Protein AF-0000000083339320 (afdb_homodimer)

pLDDT: mean 89.41, std 10.72, range [54.28, 98.69]

InterPro domains:
  IPR020034 Conserved hypothetical protein CHP03577, EF0830/AHA3911 [PF14272] (4-117)
  IPR020034 Conserved hypothetical protein CHP03577, EF0830/AHA3911 [TIGR03577] (4-118)

Organism: NCBI:txid2582917

Structure (mmCIF, N/CA/C/O backbone):
data_AF-0000000083339320-model_v1
#
loop_
_entity.id
_entity.type
_entity.pdbx_description
1 polymer 'EF_0830/AHA_3911 family protein'
#
loop_
_atom_site.group_PDB
_atom_site.id
_atom_site.type_symbol
_atom_site.label_atom_id
_atom_site.label_alt_id
_atom_site.label_comp_id
_atom_site.label_asym_id
_atom_site.label_entity_id
_atom_site.label_seq_id
_atom_site.pdbx_PDB_ins_code
_atom_site.Cartn_x
_atom_site.Cartn_y
_atom_site.Cartn_z
_atom_site.occupancy
_atom_site.B_iso_or_equiv
_atom_site.auth_seq_id
_atom_site.auth_comp_id
_atom_site.auth_asym_id
_atom_site.auth_atom_id
_atom_site.pdbx_PDB_model_num
ATOM 1 N N . MET A 1 1 ? 12.258 30 11.117 1 55.16 1 MET A N 1
ATOM 2 C CA . MET A 1 1 ? 11.281 29.125 11.773 1 55.16 1 MET A CA 1
ATOM 3 C C . MET A 1 1 ? 11.391 27.703 11.25 1 55.16 1 MET A C 1
ATOM 5 O O . MET A 1 1 ? 11.805 27.484 10.109 1 55.16 1 MET A O 1
ATOM 9 N N . GLU A 1 2 ? 11.469 26.656 12.148 1 76.5 2 GLU A N 1
ATOM 10 C CA . GLU A 1 2 ? 11.719 25.297 11.688 1 76.5 2 GLU A CA 1
ATOM 11 C C . GLU A 1 2 ? 10.672 24.859 10.664 1 76.5 2 GLU A C 1
ATOM 13 O O . GLU A 1 2 ? 9.5 25.234 10.766 1 76.5 2 GLU A O 1
ATOM 18 N N . GLN A 1 3 ? 11.023 24.531 9.57 1 92.44 3 GLN A N 1
ATOM 19 C CA . GLN A 1 3 ? 10.164 24.141 8.453 1 92.44 3 GLN A CA 1
ATOM 20 C C . GLN A 1 3 ? 9.164 23.062 8.883 1 92.44 3 GLN A C 1
ATOM 22 O O . GLN A 1 3 ? 9.539 22.078 9.516 1 92.44 3 GLN A O 1
ATOM 27 N N . ILE A 1 4 ? 7.926 23.438 8.688 1 96.19 4 ILE A N 1
ATOM 28 C CA . ILE A 1 4 ? 6.879 22.453 8.922 1 96.19 4 ILE A CA 1
ATOM 29 C C . ILE A 1 4 ? 6.977 21.344 7.879 1 96.19 4 ILE A C 1
ATOM 31 O O . ILE A 1 4 ? 7.016 21.609 6.676 1 96.19 4 ILE A O 1
ATOM 35 N N . THR A 1 5 ? 7.125 20.141 8.375 1 96.69 5 THR A N 1
ATOM 36 C CA . THR A 1 5 ? 7.113 18.969 7.496 1 96.69 5 THR A CA 1
ATOM 37 C C . THR A 1 5 ? 5.852 18.141 7.711 1 96.69 5 THR A C 1
ATOM 39 O O . THR A 1 5 ? 5.547 17.75 8.836 1 96.69 5 THR A O 1
ATOM 42 N N . VAL A 1 6 ? 5.16 17.953 6.559 1 97.19 6 VAL A N 1
ATOM 43 C CA . VAL A 1 6 ? 3.936 17.156 6.586 1 97.19 6 VAL A CA 1
ATOM 44 C C . VAL A 1 6 ? 4.133 15.875 5.785 1 97.19 6 VAL A C 1
ATOM 46 O O . VAL A 1 6 ? 4.539 15.914 4.625 1 97.19 6 VAL A O 1
ATOM 49 N N . VAL A 1 7 ? 3.836 14.695 6.453 1 95.81 7 VAL A N 1
ATOM 50 C CA . VAL A 1 7 ? 3.828 13.43 5.734 1 95.81 7 VAL A CA 1
ATOM 51 C C . VAL A 1 7 ? 2.393 13.031 5.402 1 95.81 7 VAL A C 1
ATOM 53 O O . VAL A 1 7 ? 1.515 13.078 6.266 1 95.81 7 VAL A O 1
ATOM 56 N N . ILE A 1 8 ? 2.191 12.633 4.117 1 92.88 8 ILE A N 1
ATOM 57 C CA . ILE A 1 8 ? 0.85 12.344 3.627 1 92.88 8 ILE A CA 1
ATOM 58 C C . ILE A 1 8 ? 0.815 10.93 3.039 1 92.88 8 ILE A C 1
ATOM 60 O O . ILE A 1 8 ? 1.525 10.633 2.076 1 92.88 8 ILE A O 1
ATOM 64 N N . GLY A 1 9 ? 0.042 10.109 3.748 1 87.75 9 GLY A N 1
ATOM 65 C CA . GLY A 1 9 ? -0.205 8.797 3.168 1 87.75 9 GLY A CA 1
ATOM 66 C C . GLY A 1 9 ? -1.178 8.836 2.004 1 87.75 9 GLY A C 1
ATOM 67 O O . GLY A 1 9 ? -2.367 9.109 2.191 1 87.75 9 GLY A O 1
ATOM 68 N N . ASP A 1 10 ? -0.606 8.578 0.83 1 76.75 10 ASP A N 1
ATOM 69 C CA . ASP A 1 10 ? -1.423 8.609 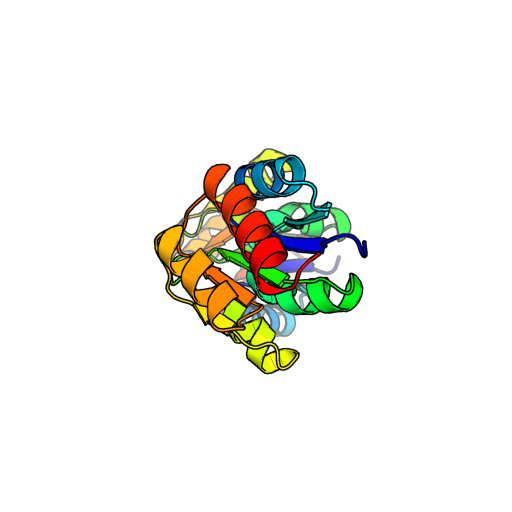-0.38 1 76.75 10 ASP A CA 1
ATOM 70 C C . ASP A 1 10 ? -2.15 7.281 -0.588 1 76.75 10 ASP A C 1
ATOM 72 O O . ASP A 1 10 ? -1.566 6.211 -0.403 1 76.75 10 ASP A O 1
ATOM 76 N N . ARG A 1 11 ? -3.373 7.426 -0.759 1 69.25 11 ARG A N 1
ATOM 77 C CA . ARG A 1 11 ? -4.172 6.293 -1.208 1 69.25 11 ARG A CA 1
ATOM 78 C C . ARG A 1 11 ? -4.922 6.625 -2.494 1 69.25 11 ARG A C 1
ATOM 80 O O . ARG A 1 11 ? -5.75 7.535 -2.52 1 69.25 11 ARG A O 1
ATOM 87 N N . LEU A 1 12 ? -4.574 5.836 -3.521 1 65.38 12 LEU A N 1
ATOM 88 C CA . LEU A 1 12 ? -5.242 5.984 -4.809 1 65.38 12 LEU A CA 1
ATOM 89 C C . LEU A 1 12 ? -5.09 7.406 -5.336 1 65.38 12 LEU A C 1
ATOM 91 O O . LEU A 1 12 ? -6.039 7.973 -5.887 1 65.38 12 LEU A O 1
ATOM 95 N N . GLY A 1 13 ? -3.992 8.008 -5 1 64.69 13 GLY A N 1
ATOM 96 C CA . GLY A 1 13 ? -3.717 9.336 -5.52 1 64.69 13 GLY A CA 1
ATOM 97 C C . GLY A 1 13 ? -4.262 10.453 -4.645 1 64.69 13 GLY A C 1
ATOM 98 O O . GLY A 1 13 ? -4.098 11.633 -4.953 1 64.69 13 GLY A O 1
ATOM 99 N N . LYS A 1 14 ? -4.906 9.914 -3.5 1 71.19 14 LYS A N 1
ATOM 100 C CA . LYS A 1 14 ? -5.488 10.906 -2.598 1 71.19 14 LYS A CA 1
ATOM 101 C C . LYS A 1 14 ? -4.449 11.422 -1.61 1 71.19 14 LYS A C 1
ATOM 103 O O . LYS A 1 14 ? -3.928 10.664 -0.791 1 71.19 14 LYS A O 1
ATOM 108 N N . GLY A 1 15 ? -3.715 12.328 -2.039 1 84.19 15 GLY A N 1
ATOM 109 C CA . GLY A 1 15 ? -2.715 12.969 -1.202 1 84.19 15 GLY A CA 1
ATOM 110 C C . GLY A 1 15 ? -1.978 14.094 -1.907 1 84.19 15 GLY A C 1
ATOM 111 O O . GLY A 1 15 ? -1.352 14.93 -1.26 1 84.19 15 GLY A O 1
ATOM 112 N N . GLN A 1 16 ? -2.201 13.969 -3.283 1 84.69 16 GLN A N 1
ATOM 113 C CA . GLN A 1 16 ? -1.406 14.914 -4.062 1 84.69 16 GLN A CA 1
ATOM 114 C C . GLN A 1 16 ? -1.939 16.328 -3.914 1 84.69 16 GLN A C 1
ATOM 116 O O . GLN A 1 16 ? -1.163 17.281 -3.811 1 84.69 16 GLN A O 1
ATOM 121 N N . LYS A 1 17 ? -3.229 16.547 -4.012 1 91.69 17 LYS A N 1
ATOM 122 C CA . LYS A 1 17 ? -3.795 17.875 -3.838 1 91.69 17 LYS A CA 1
ATOM 123 C C . LYS A 1 17 ? -3.555 18.391 -2.424 1 91.69 17 LYS A C 1
ATOM 125 O O . LYS A 1 17 ? -3.279 19.578 -2.232 1 91.69 17 LYS A O 1
ATOM 130 N N . VAL A 1 18 ? -3.727 17.5 -1.52 1 94.75 18 VAL A N 1
ATOM 131 C CA . VAL A 1 18 ? -3.461 17.875 -0.136 1 94.75 18 VAL A CA 1
ATOM 132 C C . VAL A 1 18 ? -2.016 18.359 -0.001 1 94.75 18 VAL A C 1
ATOM 134 O O . VAL A 1 18 ? -1.749 19.375 0.654 1 94.75 18 VAL A O 1
ATOM 137 N N . ALA A 1 19 ? -1.108 17.625 -0.655 1 93.94 19 ALA A N 1
ATOM 138 C CA . ALA A 1 19 ? 0.302 18.016 -0.655 1 93.94 19 ALA A CA 1
ATOM 139 C C . ALA A 1 19 ? 0.496 19.406 -1.253 1 93.94 19 ALA A C 1
ATOM 141 O O . ALA A 1 19 ? 1.231 20.219 -0.703 1 93.94 19 ALA A O 1
ATOM 142 N N . ALA A 1 20 ? -0.141 19.625 -2.338 1 94.25 20 ALA A N 1
ATOM 143 C CA . ALA A 1 20 ? -0.048 20.922 -2.996 1 94.25 20 ALA A CA 1
ATOM 144 C C . ALA A 1 20 ? -0.532 22.047 -2.074 1 94.25 20 ALA A C 1
ATOM 146 O O . ALA A 1 20 ? 0.072 23.109 -2.02 1 94.25 20 ALA A O 1
ATOM 147 N N . GLY A 1 21 ? -1.629 21.797 -1.411 1 97 21 GLY A N 1
ATOM 148 C CA . GLY A 1 21 ? -2.15 22.766 -0.458 1 97 21 GLY A CA 1
ATOM 149 C C . GLY A 1 21 ? -1.197 23.047 0.689 1 97 21 GLY A C 1
ATOM 150 O O . GLY A 1 21 ? -1.025 24.203 1.094 1 97 21 GLY A O 1
ATOM 151 N N . ALA A 1 22 ? -0.632 21.969 1.172 1 96.88 22 ALA A N 1
ATOM 152 C CA . ALA A 1 22 ? 0.347 22.125 2.244 1 96.88 22 ALA A CA 1
ATOM 153 C C . ALA A 1 22 ? 1.534 22.969 1.785 1 96.88 22 ALA A C 1
ATOM 155 O O . ALA A 1 22 ? 1.983 23.875 2.504 1 96.88 22 ALA A O 1
ATOM 156 N N . GLU A 1 23 ? 2.047 22.703 0.661 1 95.88 23 GLU A N 1
ATOM 157 C CA . GLU A 1 23 ? 3.191 23.422 0.119 1 95.88 23 GLU A CA 1
ATOM 158 C C . GLU A 1 23 ? 2.842 24.891 -0.134 1 95.88 23 GLU A C 1
ATOM 160 O O . GLU A 1 23 ? 3.666 25.781 0.093 1 95.88 23 GLU A O 1
ATOM 165 N N . LYS A 1 24 ? 1.703 25.141 -0.625 1 96.5 24 LYS A N 1
ATOM 166 C CA . LYS A 1 24 ? 1.232 26.5 -0.83 1 96.5 24 LYS A CA 1
ATOM 167 C C . LYS A 1 24 ? 1.261 27.297 0.474 1 96.5 24 LYS A C 1
ATOM 169 O O . LYS A 1 24 ? 1.528 28.5 0.47 1 96.5 24 LYS A O 1
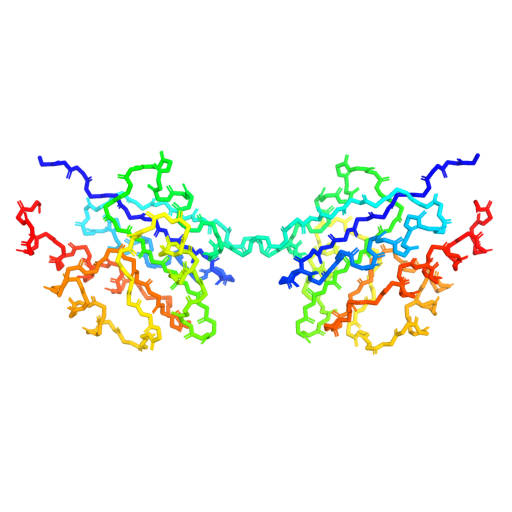ATOM 174 N N . ALA A 1 25 ? 1.013 26.641 1.505 1 97.56 25 ALA A N 1
ATOM 175 C CA . ALA A 1 25 ? 0.985 27.281 2.818 1 97.56 25 ALA A CA 1
ATOM 176 C C . ALA A 1 25 ? 2.385 27.375 3.418 1 97.56 25 ALA A C 1
ATOM 178 O O . ALA A 1 25 ? 2.562 27.859 4.531 1 97.56 25 ALA A O 1
ATOM 179 N N . GLY A 1 26 ? 3.348 26.828 2.74 1 96.31 26 GLY A N 1
ATOM 180 C CA . GLY A 1 26 ? 4.727 27.047 3.152 1 96.31 26 GLY A CA 1
ATOM 181 C C . GLY A 1 26 ? 5.336 25.828 3.832 1 96.31 26 GLY A C 1
ATOM 182 O O . GLY A 1 26 ? 6.426 25.922 4.402 1 96.31 26 GLY A O 1
ATOM 183 N N . ALA A 1 27 ? 4.684 24.734 3.785 1 96.88 27 ALA A N 1
ATOM 184 C CA . ALA A 1 27 ? 5.219 23.516 4.387 1 96.88 27 ALA A CA 1
ATOM 185 C C . ALA A 1 27 ? 5.938 22.672 3.348 1 96.88 27 ALA A C 1
ATOM 187 O O . ALA A 1 27 ? 5.762 22.859 2.145 1 96.88 27 ALA A O 1
ATOM 188 N N . ARG A 1 28 ? 6.844 21.797 3.873 1 95.81 28 ARG A N 1
ATOM 189 C CA . ARG A 1 28 ? 7.355 20.688 3.066 1 95.81 28 ARG A CA 1
ATOM 190 C C . ARG A 1 28 ? 6.426 19.484 3.133 1 95.81 28 ARG A C 1
ATOM 192 O O . ARG A 1 28 ? 6.121 18.984 4.219 1 95.81 28 ARG A O 1
ATOM 199 N N . ALA A 1 29 ? 6.012 19.031 1.979 1 95.19 29 ALA A N 1
ATOM 200 C CA . ALA A 1 29 ? 5.137 17.859 1.921 1 95.19 29 ALA A CA 1
ATOM 201 C C . ALA A 1 29 ? 5.895 16.641 1.428 1 95.19 29 ALA A C 1
ATOM 203 O O . ALA A 1 29 ? 6.641 16.703 0.446 1 95.19 29 ALA A O 1
ATOM 204 N N . VAL A 1 30 ? 5.77 15.477 2.18 1 91.62 30 VAL A N 1
ATOM 205 C CA . VAL A 1 30 ? 6.297 14.172 1.786 1 91.62 30 VAL A CA 1
ATOM 206 C C . VAL A 1 30 ? 5.148 13.203 1.545 1 91.62 30 VAL A C 1
ATOM 208 O O . VAL A 1 30 ? 4.438 12.82 2.48 1 91.62 30 VAL A O 1
ATOM 211 N N . VAL A 1 31 ? 4.906 12.789 0.299 1 88.06 31 VAL A N 1
ATOM 212 C CA . VAL A 1 31 ? 3.812 11.883 -0.044 1 88.06 31 VAL A CA 1
ATOM 213 C C . VAL A 1 31 ? 4.316 10.438 -0.036 1 88.06 31 VAL A C 1
ATOM 215 O O . VAL A 1 31 ? 5.297 10.117 -0.707 1 88.06 31 VAL A O 1
ATOM 218 N N . VAL A 1 32 ? 3.729 9.656 0.884 1 81.56 32 VAL A N 1
ATOM 219 C CA . VAL A 1 32 ? 3.994 8.219 0.903 1 81.56 32 VAL A CA 1
ATOM 220 C C . VAL A 1 32 ? 3.088 7.512 -0.102 1 81.56 32 VAL A C 1
ATOM 222 O O . VAL A 1 32 ? 1.862 7.527 0.041 1 81.56 32 VAL A O 1
ATOM 225 N N . PRO A 1 33 ? 3.734 7.125 -1.055 1 69.69 33 PRO A N 1
ATOM 226 C CA . PRO A 1 33 ? 2.883 6.465 -2.049 1 69.69 33 PRO A CA 1
ATOM 227 C C . PRO A 1 33 ? 2.164 5.238 -1.491 1 69.69 33 PRO A C 1
ATOM 229 O O . PRO A 1 33 ? 2.746 4.48 -0.71 1 69.69 33 PRO A O 1
ATOM 232 N N . GLY A 1 34 ? 0.824 5.41 -1.306 1 61.81 34 GLY A N 1
ATOM 233 C CA . GLY A 1 34 ? 0.043 4.238 -0.941 1 61.81 34 GLY A CA 1
ATOM 234 C C . GLY A 1 34 ? 0.151 3.113 -1.951 1 61.81 34 GLY A C 1
ATOM 235 O O . GLY A 1 34 ? -0.623 3.055 -2.908 1 61.81 34 GLY A O 1
ATOM 236 N N . VAL A 1 35 ? 1.317 2.719 -1.925 1 54.53 35 VAL A N 1
ATOM 237 C CA . VAL A 1 35 ? 1.453 1.642 -2.9 1 54.53 35 VAL A CA 1
ATOM 238 C C . VAL A 1 35 ? 0.901 0.343 -2.316 1 54.53 35 VAL A C 1
ATOM 240 O O . VAL A 1 35 ? 1.405 -0.154 -1.306 1 54.53 35 VAL A O 1
ATOM 243 N N . ALA A 1 36 ? -0.377 0.207 -2.625 1 58.81 36 ALA A N 1
ATOM 244 C CA . ALA A 1 36 ? -0.91 -1.097 -2.238 1 58.81 36 ALA A CA 1
ATOM 245 C C . ALA A 1 36 ? -0.099 -2.229 -2.865 1 58.81 36 ALA A C 1
ATOM 247 O O . ALA A 1 36 ? 0.405 -2.094 -3.982 1 58.81 36 ALA A O 1
ATOM 248 N N . ALA A 1 37 ? 0.245 -3.109 -1.936 1 58.84 37 ALA A N 1
ATOM 249 C CA . ALA A 1 37 ? 0.951 -4.289 -2.43 1 58.84 37 ALA A CA 1
ATOM 250 C C . ALA A 1 37 ? 0.445 -4.691 -3.811 1 58.84 37 ALA A C 1
ATOM 252 O O . ALA A 1 37 ? 1.23 -5.094 -4.672 1 58.84 37 ALA A O 1
ATOM 253 N N . ASP A 1 38 ? -0.816 -4.5 -4.004 1 66.25 38 ASP A N 1
ATOM 254 C CA . ASP A 1 38 ? -1.422 -4.871 -5.281 1 66.25 38 ASP A CA 1
ATOM 255 C C . ASP A 1 38 ? -0.854 -4.031 -6.422 1 66.25 38 ASP A C 1
ATOM 257 O O . ASP A 1 38 ? -0.697 -4.523 -7.543 1 66.25 38 ASP A O 1
ATOM 261 N N . MET A 1 39 ? -0.491 -2.822 -5.984 1 71.5 39 MET A N 1
ATOM 262 C CA . MET A 1 39 ? -0.063 -1.943 -7.07 1 71.5 39 MET A CA 1
ATOM 263 C C . MET A 1 39 ? 1.396 -2.199 -7.434 1 71.5 39 MET A C 1
ATOM 265 O O . MET A 1 39 ? 1.847 -1.819 -8.516 1 71.5 39 MET A O 1
ATOM 269 N N . LYS A 1 40 ? 2.055 -3 -6.637 1 80.5 40 LYS A N 1
ATOM 270 C CA . LYS A 1 40 ? 3.457 -3.312 -6.895 1 80.5 40 LYS A CA 1
ATOM 271 C C . LYS A 1 40 ? 3.621 -4.758 -7.355 1 80.5 40 LYS A C 1
ATOM 273 O O . LYS A 1 40 ? 4.738 -5.203 -7.629 1 80.5 40 LYS A O 1
ATOM 278 N N . LEU A 1 41 ? 2.592 -5.363 -7.43 1 87.06 41 LEU A N 1
ATOM 279 C CA . LEU A 1 41 ? 2.678 -6.785 -7.758 1 87.06 41 LEU A CA 1
ATOM 280 C C . LEU A 1 41 ? 3.486 -7 -9.031 1 87.06 41 LEU A C 1
ATOM 282 O O . LEU A 1 41 ? 4.457 -7.762 -9.031 1 87.06 41 LEU A O 1
ATOM 286 N N . GLY A 1 42 ? 3.137 -6.277 -10.109 1 91.62 42 GLY A N 1
ATOM 287 C CA . GLY A 1 42 ? 3.818 -6.441 -11.383 1 91.62 42 GLY A CA 1
ATOM 288 C C . GLY A 1 42 ? 5.293 -6.09 -11.32 1 91.62 42 GLY A C 1
ATOM 289 O O . GLY A 1 42 ? 6.129 -6.793 -11.891 1 91.62 42 GLY A O 1
ATOM 290 N N . ASP A 1 43 ? 5.609 -5.074 -10.625 1 88.81 43 ASP A N 1
ATOM 291 C CA . ASP A 1 43 ? 7 -4.66 -10.461 1 88.81 43 ASP A CA 1
ATOM 292 C C . ASP A 1 43 ? 7.828 -5.758 -9.789 1 88.81 43 ASP A C 1
ATOM 294 O O . ASP A 1 43 ? 8.938 -6.066 -10.227 1 88.81 43 ASP A O 1
ATOM 298 N N . MET A 1 44 ? 7.184 -6.328 -8.789 1 87.94 44 MET A N 1
ATOM 299 C CA . MET A 1 44 ? 7.898 -7.363 -8.047 1 87.94 44 MET A CA 1
ATOM 300 C C . MET A 1 44 ? 8.008 -8.641 -8.875 1 87.94 44 MET A C 1
ATOM 302 O O . MET A 1 44 ? 9.031 -9.328 -8.82 1 87.94 44 MET A O 1
ATOM 306 N N . MET A 1 45 ? 7.031 -8.906 -9.602 1 94.19 45 MET A N 1
ATOM 307 C CA . MET A 1 45 ? 7.105 -10.07 -10.484 1 94.19 45 MET A CA 1
ATOM 308 C C . MET A 1 45 ? 8.242 -9.922 -11.484 1 94.19 45 MET A C 1
ATOM 310 O O . MET A 1 45 ? 8.992 -10.867 -11.734 1 94.19 45 MET A O 1
ATOM 314 N N . LYS A 1 46 ? 8.383 -8.758 -12.047 1 93.88 46 LYS A N 1
ATOM 315 C CA . LYS A 1 46 ? 9.461 -8.5 -12.992 1 93.88 46 LYS A CA 1
ATOM 316 C C . LYS A 1 46 ? 10.82 -8.586 -12.312 1 93.88 46 LYS A C 1
ATOM 318 O O . LYS A 1 46 ? 11.742 -9.219 -12.844 1 93.88 46 LYS A O 1
ATOM 323 N N . ALA A 1 47 ? 10.945 -8.008 -11.148 1 90.38 47 ALA A N 1
ATOM 324 C CA . ALA A 1 47 ? 12.211 -7.969 -10.422 1 90.38 47 ALA A CA 1
ATOM 325 C C . ALA A 1 47 ? 12.664 -9.375 -10.039 1 90.38 47 ALA A C 1
ATOM 327 O O . ALA A 1 47 ? 13.867 -9.656 -10.008 1 90.38 47 ALA A O 1
ATOM 328 N N . GLU A 1 48 ? 11.695 -10.234 -9.789 1 91.19 48 GLU A N 1
ATOM 329 C CA . GLU A 1 48 ? 12 -11.57 -9.289 1 91.19 48 GLU A CA 1
ATOM 330 C C . GLU A 1 48 ? 11.922 -12.609 -10.398 1 91.19 48 GLU A C 1
ATOM 332 O O . GLU A 1 48 ? 12.117 -13.797 -10.156 1 91.19 48 GLU A O 1
ATOM 337 N N . ASN A 1 49 ? 11.617 -12.148 -11.602 1 94.25 49 ASN A N 1
ATOM 338 C CA . ASN A 1 49 ? 11.359 -13.086 -12.68 1 94.25 49 ASN A CA 1
ATOM 339 C C . ASN A 1 49 ? 10.367 -14.164 -12.266 1 94.25 49 ASN A C 1
ATOM 341 O O . ASN A 1 49 ? 10.633 -15.359 -12.406 1 94.25 49 ASN A O 1
ATOM 345 N N . ALA A 1 50 ? 9.266 -13.727 -11.766 1 96.19 50 ALA A N 1
ATOM 346 C CA . ALA A 1 50 ? 8.273 -14.633 -11.18 1 96.19 50 ALA A CA 1
ATOM 347 C C . ALA A 1 50 ? 7.562 -15.438 -12.266 1 96.19 50 ALA A C 1
ATOM 349 O O . ALA A 1 50 ? 7.375 -14.953 -13.383 1 96.19 50 ALA A O 1
ATOM 350 N N . THR A 1 51 ? 7.199 -16.609 -11.859 1 97.44 51 THR A N 1
ATOM 351 C CA . THR A 1 51 ? 6.391 -17.469 -12.711 1 97.44 51 THR A CA 1
ATOM 352 C C . THR A 1 51 ? 4.961 -16.938 -12.812 1 97.44 51 THR A C 1
ATOM 354 O O . THR A 1 51 ? 4.402 -16.859 -13.906 1 97.44 51 THR A O 1
ATOM 357 N N . PHE A 1 52 ? 4.348 -16.656 -11.742 1 97.38 52 PHE A N 1
ATOM 358 C CA . PHE A 1 52 ? 3.041 -16.016 -11.742 1 97.38 52 PHE A CA 1
ATOM 359 C C . PHE A 1 52 ? 2.844 -15.195 -10.469 1 97.38 52 PHE A C 1
ATOM 361 O O . PHE A 1 52 ? 3.658 -15.273 -9.547 1 97.38 52 PHE A O 1
ATOM 368 N N . GLY A 1 53 ? 1.828 -14.297 -10.484 1 97 53 GLY A N 1
ATOM 369 C CA . GLY A 1 53 ? 1.52 -13.43 -9.359 1 97 53 GLY A CA 1
ATOM 370 C C . GLY A 1 53 ? 0.09 -13.57 -8.867 1 97 53 GLY A C 1
ATOM 371 O O . GLY A 1 53 ? -0.809 -13.891 -9.648 1 97 53 GLY A O 1
ATOM 372 N N . ILE A 1 54 ? -0.092 -13.344 -7.586 1 95.19 54 ILE A N 1
ATOM 373 C CA . ILE A 1 54 ? -1.396 -13.367 -6.934 1 95.19 54 ILE A CA 1
ATOM 374 C C . ILE A 1 54 ? -1.649 -12.039 -6.234 1 95.19 54 ILE A C 1
ATOM 376 O O . ILE A 1 54 ? -0.788 -11.539 -5.504 1 95.19 54 ILE A O 1
ATOM 380 N N . SER A 1 55 ? -2.746 -11.438 -6.449 1 91.12 55 SER A N 1
ATOM 381 C CA . SER A 1 55 ? -3.113 -10.195 -5.773 1 91.12 55 SER A CA 1
ATOM 382 C C . SER A 1 55 ? -4.461 -10.328 -5.074 1 91.12 55 SER A C 1
ATOM 384 O O . SER A 1 55 ? -5.316 -11.102 -5.5 1 91.12 55 SER A O 1
ATOM 386 N N . PHE A 1 56 ? -4.562 -9.562 -3.99 1 85.31 56 PHE A N 1
ATOM 387 C CA . PHE A 1 56 ? -5.801 -9.539 -3.227 1 85.31 56 PHE A CA 1
ATOM 388 C C . PHE A 1 56 ? -6.289 -8.109 -3.039 1 85.31 56 PHE A C 1
ATOM 390 O O . PHE A 1 56 ? -5.512 -7.219 -2.686 1 85.31 56 PHE A O 1
ATOM 397 N N . CYS A 1 57 ? -7.551 -7.945 -3.369 1 76.81 57 CYS A N 1
ATOM 398 C CA . CYS A 1 57 ? -8.258 -6.711 -3.039 1 76.81 57 CYS A CA 1
ATOM 399 C C . CYS A 1 57 ? -9.766 -6.938 -3.016 1 76.81 57 CYS A C 1
ATOM 401 O O . CYS A 1 57 ? -10.242 -8.016 -3.367 1 76.81 57 CYS A O 1
ATOM 403 N N . GLY A 1 58 ? -10.375 -5.914 -2.443 1 75.88 58 GLY A N 1
ATOM 404 C CA . GLY A 1 58 ? -11.82 -6.055 -2.355 1 75.88 58 GLY A CA 1
ATOM 405 C C . GLY A 1 58 ? -12.469 -6.414 -3.682 1 75.88 58 GLY A C 1
ATOM 406 O O . GLY A 1 58 ? -13.305 -7.312 -3.744 1 75.88 58 GLY A O 1
ATOM 407 N N . SER A 1 59 ? -12.102 -5.777 -4.773 1 74.44 59 SER A N 1
ATOM 408 C CA . SER A 1 59 ? -12.656 -6.031 -6.098 1 74.44 59 SER A CA 1
ATOM 409 C C . SER A 1 59 ? -11.969 -7.215 -6.773 1 74.44 59 SER A C 1
ATOM 411 O O . SER A 1 59 ? -12.477 -7.758 -7.754 1 74.44 59 SER A O 1
ATOM 413 N N . GLY A 1 60 ? -10.852 -7.605 -6.316 1 77.12 60 GLY A N 1
ATOM 414 C CA . GLY A 1 60 ? -10.078 -8.688 -6.906 1 77.12 60 GLY A CA 1
ATOM 415 C C . GLY A 1 60 ? -9.367 -8.281 -8.188 1 77.12 60 GLY A C 1
ATOM 416 O O . GLY A 1 60 ? -8.891 -9.133 -8.93 1 77.12 60 GLY A O 1
ATOM 417 N N . GLY A 1 61 ? -9.266 -7.008 -8.344 1 79.56 61 GLY A N 1
ATOM 418 C CA . GLY A 1 61 ? -8.773 -6.676 -9.672 1 79.56 61 GLY A CA 1
ATOM 419 C C . GLY A 1 61 ? -7.605 -5.707 -9.648 1 79.56 61 GLY A C 1
ATOM 420 O O . GLY A 1 61 ? -6.816 -5.652 -10.594 1 79.56 61 GLY A O 1
ATOM 421 N N . ALA A 1 62 ? -7.43 -4.973 -8.656 1 77.56 62 ALA A N 1
ATOM 422 C CA . ALA A 1 62 ? -6.535 -3.822 -8.68 1 77.56 62 ALA A CA 1
ATOM 423 C C . ALA A 1 62 ? -5.105 -4.246 -9.008 1 77.56 62 ALA A C 1
ATOM 425 O O . ALA A 1 62 ? -4.504 -3.746 -9.961 1 77.56 62 ALA A O 1
ATOM 426 N N . GLY A 1 63 ? -4.602 -5.195 -8.281 1 83.44 63 GLY A N 1
ATOM 427 C CA . GLY A 1 63 ? -3.23 -5.633 -8.5 1 83.44 63 GLY A CA 1
ATOM 428 C C . GLY A 1 63 ? -3.021 -6.281 -9.852 1 83.44 63 GLY A C 1
ATOM 429 O O . GLY A 1 63 ? -2.012 -6.035 -10.516 1 83.44 63 GLY A O 1
ATOM 430 N N . ALA A 1 64 ? -3.959 -7.055 -10.242 1 91.06 64 ALA A N 1
ATOM 431 C CA . ALA A 1 64 ? -3.867 -7.777 -11.508 1 91.06 64 ALA A CA 1
ATOM 432 C C . ALA A 1 64 ? -3.949 -6.816 -12.688 1 91.06 64 ALA A C 1
ATOM 434 O O . ALA A 1 64 ? -3.143 -6.898 -13.617 1 91.06 64 ALA A O 1
ATOM 435 N N . ILE A 1 65 ? -4.875 -5.906 -12.648 1 87.88 65 ILE A N 1
ATOM 436 C CA . ILE A 1 65 ? -5.051 -4.918 -13.711 1 87.88 65 ILE A CA 1
ATOM 437 C C . ILE A 1 65 ? -3.791 -4.062 -13.836 1 87.88 65 ILE A C 1
ATOM 439 O O . ILE A 1 65 ? -3.299 -3.826 -14.938 1 87.88 65 ILE A O 1
ATOM 443 N N . THR A 1 66 ? -3.25 -3.66 -12.711 1 85.44 66 THR A N 1
ATOM 444 C CA . THR A 1 66 ? -2.049 -2.832 -12.703 1 85.44 66 THR A CA 1
ATOM 445 C C . THR A 1 66 ? -0.872 -3.582 -13.32 1 85.44 66 THR A C 1
ATOM 447 O O . THR A 1 66 ? -0.128 -3.025 -14.133 1 85.44 66 THR A O 1
ATOM 450 N N . ALA A 1 67 ? -0.701 -4.82 -12.953 1 91.5 67 ALA A N 1
ATOM 451 C CA . ALA A 1 67 ? 0.378 -5.645 -13.492 1 91.5 67 ALA A CA 1
ATOM 452 C C . ALA A 1 67 ? 0.243 -5.809 -15.008 1 91.5 67 ALA A C 1
ATOM 454 O O . ALA A 1 67 ? 1.236 -5.75 -15.734 1 91.5 67 ALA A O 1
ATOM 455 N N . GLN A 1 68 ? -0.94 -6.035 -15.453 1 94.56 68 GLN A N 1
ATOM 456 C CA . GLN A 1 68 ? -1.229 -6.168 -16.875 1 94.56 68 GLN A CA 1
ATOM 457 C C . GLN A 1 68 ? -0.9 -4.879 -17.625 1 94.56 68 GLN A C 1
ATOM 459 O O . GLN A 1 68 ? -0.213 -4.906 -18.656 1 94.56 68 GLN A O 1
ATOM 464 N N . ASN A 1 69 ? -1.397 -3.812 -17.109 1 89.62 69 ASN A N 1
ATOM 465 C CA . ASN A 1 69 ? -1.224 -2.529 -17.781 1 89.62 69 ASN A CA 1
ATOM 466 C C . ASN A 1 69 ? 0.241 -2.1 -17.797 1 89.62 69 ASN A C 1
ATOM 468 O O . ASN A 1 69 ? 0.724 -1.568 -18.797 1 89.62 69 ASN A O 1
ATOM 472 N N . LYS A 1 70 ? 0.942 -2.354 -16.75 1 88.56 70 LYS A N 1
ATOM 473 C CA . LYS A 1 70 ? 2.303 -1.848 -16.609 1 88.56 70 LYS A CA 1
ATOM 474 C C . LYS A 1 70 ? 3.307 -2.762 -17.312 1 88.56 70 LYS A C 1
ATOM 476 O O . LYS A 1 70 ? 4.309 -2.293 -17.859 1 88.56 70 LYS A O 1
ATOM 481 N N . HIS A 1 71 ? 3.055 -4.047 -17.188 1 94.94 71 HIS A N 1
ATOM 482 C CA . HIS A 1 71 ? 4.113 -4.961 -17.609 1 94.94 71 HIS A CA 1
ATOM 483 C C . HIS A 1 71 ? 3.611 -5.93 -18.672 1 94.94 71 HIS A C 1
ATOM 485 O O . HIS A 1 71 ? 4.359 -6.797 -19.141 1 94.94 71 HIS A O 1
ATOM 491 N N . GLY A 1 72 ? 2.354 -5.922 -19.062 1 95.81 72 GLY A N 1
ATOM 492 C CA . GLY A 1 72 ? 1.829 -6.723 -20.156 1 95.81 72 GLY A CA 1
ATOM 493 C C . GLY A 1 72 ? 1.509 -8.148 -19.75 1 95.81 72 GLY A C 1
ATOM 494 O O . GLY A 1 72 ? 1.297 -9.008 -20.609 1 95.81 72 GLY A O 1
ATOM 495 N N . TYR A 1 73 ? 1.508 -8.406 -18.5 1 97 73 TYR A N 1
ATOM 496 C CA . TYR A 1 73 ? 1.135 -9.734 -18.031 1 97 73 TYR A CA 1
ATOM 497 C C . TYR A 1 73 ? -0.3 -10.07 -18.422 1 97 73 TYR A C 1
ATOM 499 O O . TYR A 1 73 ? -1.135 -9.172 -18.562 1 97 73 TYR A O 1
ATOM 507 N N . LYS A 1 74 ? -0.564 -11.32 -18.656 1 97.94 74 LYS A N 1
ATOM 508 C CA . LYS A 1 74 ? -1.927 -11.797 -18.875 1 97.94 74 LYS A CA 1
ATOM 509 C C . LYS A 1 74 ? -2.645 -12.031 -17.547 1 97.94 74 LYS A C 1
ATOM 511 O O . LYS A 1 74 ? -2.289 -12.945 -16.797 1 97.94 74 LYS A O 1
ATOM 516 N N . ALA A 1 75 ? -3.75 -11.195 -17.359 1 97.5 75 ALA A N 1
ATOM 517 C CA . ALA A 1 75 ? -4.344 -11.195 -16.016 1 97.5 75 ALA A CA 1
ATOM 518 C C . ALA A 1 75 ? -5.801 -11.633 -16.062 1 97.5 75 ALA A C 1
ATOM 520 O O . ALA A 1 75 ? -6.531 -11.297 -17 1 97.5 75 ALA A O 1
ATOM 521 N N . LYS A 1 76 ? -6.207 -12.414 -15.062 1 97.19 76 LYS A N 1
ATOM 522 C CA . LYS A 1 76 ? -7.586 -12.711 -14.688 1 97.19 76 LYS A CA 1
ATOM 523 C C . LYS A 1 76 ? -7.898 -12.188 -13.289 1 97.19 76 LYS A C 1
ATOM 525 O O . LYS A 1 76 ? -7.074 -12.297 -12.383 1 97.19 76 LYS A O 1
ATOM 530 N N . TYR A 1 77 ? -9.039 -11.562 -13.195 1 94.25 77 TYR A N 1
ATOM 531 C CA . TYR A 1 77 ? -9.328 -10.961 -11.898 1 94.25 77 TYR A CA 1
ATOM 532 C C . TYR A 1 77 ? -10.812 -11.047 -11.57 1 94.25 77 TYR A C 1
ATOM 534 O O . TYR A 1 77 ? -11.602 -11.578 -12.367 1 94.25 77 TYR A O 1
ATOM 542 N N . GLY A 1 78 ? -11.062 -10.602 -10.375 1 92.19 78 GLY A N 1
ATOM 543 C CA . GLY A 1 78 ? -12.43 -10.688 -9.891 1 92.19 78 GLY A CA 1
ATOM 544 C C . GLY A 1 78 ? -12.805 -12.07 -9.398 1 92.19 78 GLY A C 1
ATOM 545 O O . GLY A 1 78 ? -13.992 -12.391 -9.281 1 92.19 78 GLY A O 1
ATOM 546 N N . MET A 1 79 ? -11.852 -12.906 -9.055 1 93.94 79 MET A N 1
ATOM 547 C CA . MET A 1 79 ? -12.125 -14.289 -8.68 1 93.94 79 MET A CA 1
ATOM 548 C C . MET A 1 79 ? -12.375 -14.398 -7.18 1 93.94 79 MET A C 1
ATOM 550 O O . MET A 1 79 ? -11.859 -13.602 -6.395 1 93.94 79 MET A O 1
ATOM 554 N N . ARG A 1 80 ? -13.242 -15.453 -6.895 1 94.38 80 ARG A N 1
ATOM 555 C CA . ARG A 1 80 ? -13.648 -15.594 -5.5 1 94.38 80 ARG A CA 1
ATOM 556 C C . ARG A 1 80 ? -13.562 -17.047 -5.051 1 94.38 80 ARG A C 1
ATOM 558 O O . ARG A 1 80 ? -14.102 -17.422 -4.004 1 94.38 80 ARG A O 1
ATOM 565 N N . SER A 1 81 ? -12.93 -17.891 -5.875 1 94.88 81 SER A N 1
ATOM 566 C CA . SER A 1 81 ? -12.758 -19.297 -5.504 1 94.88 81 SER A CA 1
ATOM 567 C C . SER A 1 81 ? -11.414 -19.844 -5.988 1 94.88 81 SER A C 1
ATOM 569 O O . SER A 1 81 ? -10.828 -19.297 -6.93 1 94.88 81 SER A O 1
ATOM 571 N N . VAL A 1 82 ? -10.969 -20.969 -5.324 1 97.38 82 VAL A N 1
ATOM 572 C CA . VAL A 1 82 ? -9.742 -21.656 -5.707 1 97.38 82 VAL A CA 1
ATOM 573 C C . VAL A 1 82 ? -9.883 -22.219 -7.117 1 97.38 82 VAL A C 1
ATOM 575 O O . VAL A 1 82 ? -8.969 -22.078 -7.938 1 97.38 82 VAL A O 1
ATOM 578 N N . ASP A 1 83 ? -10.992 -22.781 -7.422 1 98 83 ASP A N 1
ATOM 579 C CA . ASP A 1 83 ? -11.234 -23.406 -8.719 1 98 83 ASP A CA 1
ATOM 580 C C . ASP A 1 83 ? -11.117 -22.391 -9.852 1 98 83 ASP A C 1
ATOM 582 O O . ASP A 1 83 ? -10.609 -22.719 -10.93 1 98 83 ASP A O 1
ATOM 586 N N . GLU A 1 84 ? -11.617 -21.234 -9.633 1 97.5 84 GLU A N 1
ATOM 587 C CA . GLU A 1 84 ? -11.461 -20.188 -10.641 1 97.5 84 GLU A CA 1
ATOM 588 C C . GLU A 1 84 ? -9.992 -19.875 -10.898 1 97.5 84 GLU A C 1
ATOM 590 O O . GLU A 1 84 ? -9.594 -19.625 -12.039 1 97.5 84 GLU A O 1
ATOM 595 N N . GLY A 1 85 ? -9.164 -19.891 -9.867 1 97.75 85 GLY A N 1
ATOM 596 C CA . GLY A 1 85 ? -7.73 -19.703 -10.023 1 97.75 85 GLY A CA 1
ATOM 597 C C . GLY A 1 85 ? -7.059 -20.797 -10.828 1 97.75 85 GLY A C 1
ATOM 598 O O . GLY A 1 85 ? -6.246 -20.516 -11.711 1 97.75 85 GLY A O 1
ATOM 599 N N . VAL A 1 86 ? -7.477 -21.969 -10.516 1 98.44 86 VAL A N 1
ATOM 600 C CA . VAL A 1 86 ? -6.922 -23.125 -11.227 1 98.44 86 VAL A CA 1
ATOM 601 C C . VAL A 1 86 ? -7.297 -23.047 -12.703 1 98.44 86 VAL A C 1
ATOM 603 O O . VAL A 1 86 ? -6.453 -23.266 -13.578 1 98.44 86 VAL A O 1
ATOM 606 N N . THR A 1 87 ? -8.516 -22.703 -12.992 1 98.69 87 THR A N 1
ATOM 607 C CA . THR A 1 87 ? -8.969 -22.531 -14.367 1 98.69 87 THR A CA 1
ATOM 608 C C . THR A 1 87 ? -8.172 -21.453 -15.078 1 98.69 87 THR A C 1
ATOM 610 O O . THR A 1 87 ? -7.785 -21.609 -16.234 1 98.69 87 THR A O 1
ATOM 613 N N . ALA A 1 88 ? -7.949 -20.406 -14.383 1 98.25 88 ALA A N 1
ATOM 614 C CA . ALA A 1 88 ? -7.199 -19.297 -14.961 1 98.25 88 ALA A CA 1
ATOM 615 C C . ALA A 1 88 ? -5.789 -19.734 -15.352 1 98.25 88 ALA A C 1
ATOM 617 O O . ALA A 1 88 ? -5.305 -19.391 -16.438 1 98.25 88 ALA A O 1
ATOM 618 N N . ILE A 1 89 ? -5.133 -20.453 -14.523 1 98.06 89 ILE A N 1
ATOM 619 C CA . ILE A 1 89 ? -3.801 -20.953 -14.828 1 98.06 89 ILE A CA 1
ATOM 620 C C . ILE A 1 89 ? -3.863 -21.828 -16.078 1 98.06 89 ILE A C 1
ATOM 622 O O . ILE A 1 89 ? -3.045 -21.688 -16.984 1 98.06 89 ILE A O 1
ATOM 626 N N . ASN A 1 90 ? -4.887 -22.656 -16.109 1 98 90 ASN A N 1
ATOM 627 C CA . ASN A 1 90 ? -5.031 -23.547 -17.25 1 98 90 ASN A CA 1
ATOM 628 C C . ASN A 1 90 ? -5.305 -22.781 -18.531 1 98 90 ASN A C 1
ATOM 630 O O . ASN A 1 90 ? -4.969 -23.25 -19.625 1 98 90 ASN A O 1
ATOM 634 N N . GLU A 1 91 ? -5.863 -21.719 -18.422 1 98.25 91 GLU A N 1
ATOM 635 C CA . GLU A 1 91 ? -6.164 -20.891 -19.578 1 98.25 91 GLU A CA 1
ATOM 636 C C . GLU A 1 91 ? -4.977 -20.016 -19.953 1 98.25 91 GLU A C 1
ATOM 638 O O . GLU A 1 91 ? -5.027 -19.281 -20.953 1 98.25 91 GLU A O 1
ATOM 643 N N . GLY A 1 92 ? -3.893 -19.953 -19.156 1 97.75 92 GLY A N 1
ATOM 644 C CA . GLY A 1 92 ? -2.646 -19.312 -19.547 1 97.75 92 GLY A CA 1
ATOM 645 C C . GLY A 1 92 ? -2.418 -17.984 -18.859 1 97.75 92 GLY A C 1
ATOM 646 O O . GLY A 1 92 ? -1.515 -17.234 -19.234 1 97.75 92 GLY A O 1
ATOM 647 N N . TYR A 1 93 ? -3.217 -17.625 -17.906 1 98.19 93 TYR A N 1
ATOM 648 C CA . TYR A 1 93 ? -3.014 -16.375 -17.156 1 98.19 93 TYR A CA 1
ATOM 649 C C . TYR A 1 93 ? -1.882 -16.531 -16.156 1 98.19 93 TYR A C 1
ATOM 651 O O . TYR A 1 93 ? -1.749 -17.578 -15.516 1 98.19 93 TYR A O 1
ATOM 659 N N . ASN A 1 94 ? -1.115 -15.453 -16.031 1 97.94 94 ASN A N 1
ATOM 660 C CA . ASN A 1 94 ? -0.019 -15.539 -15.062 1 97.94 94 ASN A CA 1
ATOM 661 C C . ASN A 1 94 ? -0.135 -14.461 -13.984 1 97.94 94 ASN A C 1
ATOM 663 O O . ASN A 1 94 ? 0.736 -14.352 -13.125 1 97.94 94 ASN A O 1
ATOM 667 N N . VAL A 1 95 ? -1.121 -13.68 -14.008 1 97.88 95 VAL A N 1
ATOM 668 C CA . VAL A 1 95 ? -1.488 -12.82 -12.891 1 97.88 95 VAL A CA 1
ATOM 669 C C . VAL A 1 95 ? -2.932 -13.102 -12.477 1 97.88 95 VAL A C 1
ATOM 671 O O . VAL A 1 95 ? -3.842 -13.055 -13.305 1 97.88 95 VAL A O 1
ATOM 674 N N . LEU A 1 96 ? -3.059 -13.375 -11.203 1 97.38 96 LEU A N 1
ATOM 675 C CA . LEU A 1 96 ? -4.344 -13.805 -10.664 1 97.38 96 LEU A CA 1
ATOM 676 C C . LEU A 1 96 ? -4.82 -12.852 -9.57 1 97.38 96 LEU A C 1
ATOM 678 O O . LEU A 1 96 ? -4.164 -12.719 -8.531 1 97.38 96 LEU A O 1
ATOM 682 N N . GLY A 1 97 ? -5.98 -12.164 -9.812 1 94.12 97 GLY A N 1
ATOM 683 C CA . GLY A 1 97 ? -6.578 -11.273 -8.836 1 94.12 97 GLY A CA 1
ATOM 684 C C . GLY A 1 97 ? -7.785 -11.867 -8.133 1 94.12 97 GLY A C 1
ATOM 685 O O . GLY A 1 97 ? -8.727 -12.32 -8.789 1 94.12 97 GLY A O 1
ATOM 686 N N . PHE A 1 98 ? -7.715 -11.883 -6.781 1 91.81 98 PHE A N 1
ATOM 687 C CA . PHE A 1 98 ? -8.773 -12.453 -5.961 1 91.81 98 PHE A CA 1
ATOM 688 C C . PHE A 1 98 ? -9.352 -11.406 -5.016 1 91.81 98 PHE A C 1
ATOM 690 O O . PHE A 1 98 ? -8.68 -10.43 -4.676 1 91.81 98 PHE A O 1
ATOM 697 N N . GLY A 1 99 ? -10.664 -11.625 -4.727 1 84.31 99 GLY A N 1
ATOM 698 C CA . GLY A 1 99 ? -11.125 -11 -3.496 1 84.31 99 GLY A CA 1
ATOM 699 C C . GLY A 1 99 ? -10.383 -11.484 -2.264 1 84.31 99 GLY A C 1
ATOM 700 O O . GLY A 1 99 ? -9.398 -12.219 -2.375 1 84.31 99 GLY A O 1
ATOM 701 N N . PHE A 1 100 ? -10.828 -11.102 -1.061 1 79.06 100 PHE A N 1
ATOM 702 C CA . PHE A 1 100 ? -10.117 -11.484 0.151 1 79.06 100 PHE A CA 1
ATOM 703 C C . PHE A 1 100 ? -10.273 -12.977 0.422 1 79.06 100 PHE A C 1
ATOM 705 O O . PHE A 1 100 ? -11.391 -13.461 0.62 1 79.06 100 PHE A O 1
ATOM 712 N N . MET A 1 101 ? -9.18 -13.664 0.146 1 80.5 101 MET A N 1
ATOM 713 C CA . MET A 1 101 ? -9.062 -15.102 0.373 1 80.5 101 MET A CA 1
ATOM 714 C C . MET A 1 101 ? -7.68 -15.453 0.902 1 80.5 101 MET A C 1
ATOM 716 O O . MET A 1 101 ? -6.68 -15.289 0.2 1 80.5 101 MET A O 1
ATOM 720 N N . ASP A 1 102 ? -7.52 -15.711 2.064 1 82.94 102 ASP A N 1
ATOM 721 C CA . ASP A 1 102 ? -6.234 -16.078 2.65 1 82.94 102 ASP A CA 1
ATOM 722 C C . ASP A 1 102 ? -6.223 -17.547 3.066 1 82.94 102 ASP A C 1
ATOM 724 O O . ASP A 1 102 ? -6.258 -17.859 4.258 1 82.94 102 ASP A O 1
ATOM 728 N N . LYS A 1 103 ? -6.16 -18.422 2.07 1 91.56 103 LYS A N 1
ATOM 729 C CA . LYS A 1 103 ? -6.207 -19.875 2.311 1 91.56 103 LYS A CA 1
ATOM 730 C C . LYS A 1 103 ? -4.938 -20.547 1.812 1 91.56 103 LYS A C 1
ATOM 732 O O . LYS A 1 103 ? -4.488 -20.297 0.692 1 91.56 103 LYS A O 1
ATOM 737 N N . GLU A 1 104 ? -4.426 -21.328 2.652 1 94.62 104 GLU A N 1
ATOM 738 C CA . GLU A 1 104 ? -3.275 -22.141 2.275 1 94.62 104 GLU A CA 1
ATOM 739 C C . GLU A 1 104 ? -3.561 -22.953 1.011 1 94.62 104 GLU A C 1
ATOM 741 O O . GLU A 1 104 ? -2.697 -23.062 0.137 1 94.62 104 GLU A O 1
ATOM 746 N N . GLU A 1 105 ? -4.727 -23.5 0.954 1 97.06 105 GLU A N 1
ATOM 747 C CA . GLU A 1 105 ? -5.141 -24.328 -0.177 1 97.06 105 GLU A CA 1
ATOM 748 C C . GLU A 1 105 ? -4.992 -23.578 -1.494 1 97.06 105 GLU A C 1
ATOM 750 O O . GLU A 1 105 ? -4.652 -24.156 -2.521 1 97.06 105 GLU A O 1
ATOM 755 N N . LEU A 1 106 ? -5.27 -22.344 -1.479 1 97.38 106 LEU A N 1
ATOM 756 C CA . LEU A 1 106 ? -5.164 -21.562 -2.705 1 97.38 106 LEU A CA 1
ATOM 757 C C . LEU A 1 106 ? -3.744 -21.609 -3.262 1 97.38 106 LEU A C 1
ATOM 759 O O . LEU A 1 106 ? -3.541 -21.984 -4.422 1 97.38 106 LEU A O 1
ATOM 763 N N . GLY A 1 107 ? -2.76 -21.281 -2.414 1 97.25 107 GLY A N 1
ATOM 764 C CA . GLY A 1 107 ? -1.373 -21.328 -2.85 1 97.25 107 GLY A CA 1
ATOM 765 C C . GLY A 1 107 ? -0.95 -22.703 -3.336 1 97.25 107 GLY A C 1
ATOM 766 O O . GLY A 1 107 ? -0.287 -22.828 -4.367 1 97.25 107 GLY A O 1
ATOM 767 N N . GLU A 1 108 ? -1.382 -23.656 -2.623 1 98.12 108 GLU A N 1
ATOM 768 C CA . GLU A 1 108 ? -1.012 -25.031 -2.955 1 98.12 108 GLU A CA 1
ATOM 769 C C . GLU A 1 108 ? -1.59 -25.453 -4.305 1 98.12 108 GLU A C 1
ATOM 771 O O . GLU A 1 108 ? -0.861 -25.922 -5.18 1 98.12 108 GLU A O 1
ATOM 776 N N . ARG A 1 109 ? -2.822 -25.203 -4.539 1 98.44 109 ARG A N 1
ATOM 777 C CA . ARG A 1 109 ? -3.518 -25.672 -5.734 1 98.44 109 ARG A CA 1
ATOM 778 C C . ARG A 1 109 ? -3.072 -24.891 -6.969 1 98.44 109 ARG A C 1
ATOM 780 O O . ARG A 1 109 ? -3.033 -25.438 -8.07 1 98.44 109 ARG A O 1
ATOM 787 N N . LEU A 1 110 ? -2.756 -23.719 -6.75 1 98.31 110 LEU A N 1
ATOM 788 C CA . LEU A 1 110 ? -2.287 -22.922 -7.887 1 98.31 110 LEU A CA 1
ATOM 789 C C . LEU A 1 110 ? -0.918 -23.406 -8.352 1 98.31 110 LEU A C 1
ATOM 791 O O . LEU A 1 110 ? -0.672 -23.516 -9.555 1 98.31 110 LEU A O 1
ATOM 795 N N . VAL A 1 111 ? -0.03 -23.641 -7.457 1 97.81 111 VAL A N 1
ATOM 796 C CA . VAL A 1 111 ? 1.291 -24.156 -7.82 1 97.81 111 VAL A CA 1
ATOM 797 C C . VAL A 1 111 ? 1.156 -25.516 -8.508 1 97.81 111 VAL A C 1
ATOM 799 O O . VAL A 1 111 ? 1.795 -25.766 -9.531 1 97.81 111 VAL A O 1
ATOM 802 N N . GLU A 1 112 ? 0.33 -26.328 -8 1 98.06 112 GLU A N 1
ATOM 803 C CA . GLU A 1 112 ? 0.105 -27.641 -8.594 1 98.06 112 GLU A CA 1
ATOM 804 C C . GLU A 1 112 ? -0.47 -27.516 -10.008 1 98.06 112 GLU A C 1
ATOM 806 O O . GLU A 1 112 ? -0.085 -28.266 -10.906 1 98.06 112 GLU A O 1
ATOM 811 N N . ALA A 1 113 ? -1.404 -26.656 -10.18 1 98.12 113 ALA A N 1
ATOM 812 C CA . ALA A 1 113 ? -1.976 -26.422 -11.5 1 98.12 113 ALA A CA 1
ATOM 813 C C . ALA A 1 113 ? -0.901 -25.984 -12.492 1 98.12 113 ALA A C 1
ATOM 815 O O . ALA A 1 113 ? -0.899 -26.438 -13.648 1 98.12 113 ALA A O 1
ATOM 816 N N . TRP A 1 114 ? -0.052 -25.125 -11.984 1 97.56 114 TRP A N 1
ATOM 817 C CA . TRP A 1 114 ? 1.022 -24.641 -12.852 1 97.56 114 TRP A CA 1
ATOM 818 C C . TRP A 1 114 ? 1.935 -25.797 -13.266 1 97.56 114 TRP A C 1
ATOM 820 O O . TRP A 1 114 ? 2.295 -25.922 -14.438 1 97.56 114 TRP A O 1
ATOM 830 N N . LYS A 1 115 ? 2.312 -26.609 -12.328 1 96.69 115 LYS A N 1
ATOM 831 C CA . LYS A 1 115 ? 3.154 -27.766 -12.609 1 96.69 115 LYS A CA 1
ATOM 832 C C . LYS A 1 115 ? 2.504 -28.672 -13.648 1 96.69 115 LYS A C 1
ATOM 834 O O . LYS A 1 115 ? 3.172 -29.141 -14.57 1 96.69 115 LYS A O 1
ATOM 839 N N . LYS A 1 116 ? 1.319 -28.922 -13.383 1 96.62 116 LYS A N 1
ATOM 840 C CA . LYS A 1 116 ? 0.599 -29.812 -14.281 1 96.62 116 LYS A CA 1
ATOM 841 C C . LYS A 1 116 ? 0.533 -29.25 -15.695 1 96.62 116 LYS A C 1
ATOM 843 O O . LYS A 1 116 ? 0.724 -29.969 -16.672 1 96.62 116 LYS A O 1
ATOM 848 N N . LYS A 1 117 ? 0.244 -28 -15.734 1 95.94 117 LYS A N 1
ATOM 849 C CA . LYS A 1 117 ? 0.055 -27.375 -17.031 1 95.94 117 LYS A CA 1
ATOM 850 C C . LYS A 1 117 ? 1.38 -27.234 -17.781 1 95.94 117 LYS A C 1
ATOM 852 O O . LYS A 1 117 ? 1.441 -27.453 -18.984 1 95.94 117 LYS A O 1
ATOM 857 N N . TYR A 1 118 ? 2.371 -26.891 -17.125 1 94.88 118 TYR A N 1
ATOM 858 C CA . TYR A 1 118 ? 3.598 -26.5 -17.812 1 94.88 118 TYR A CA 1
ATOM 859 C C . TYR A 1 118 ? 4.703 -27.516 -17.578 1 94.88 118 TYR A C 1
ATOM 861 O O . TYR A 1 118 ? 5.789 -27.406 -18.156 1 94.88 118 TYR A O 1
ATOM 869 N N . GLY A 1 119 ? 4.445 -28.562 -16.891 1 86.88 119 GLY A N 1
ATOM 870 C CA . GLY A 1 119 ? 5.363 -29.688 -16.719 1 86.88 119 GLY A CA 1
ATOM 871 C C . GLY A 1 119 ? 6.621 -29.312 -15.945 1 86.88 119 GLY A C 1
ATOM 872 O O . GLY A 1 119 ? 7.723 -29.734 -16.312 1 86.88 119 GLY A O 1
ATOM 873 N N . VAL A 1 120 ? 6.52 -28.547 -14.945 1 77.88 120 VAL A N 1
ATOM 874 C CA . VAL A 1 120 ? 7.664 -28.172 -14.117 1 77.88 120 VAL A CA 1
ATOM 875 C C . VAL A 1 120 ? 7.496 -28.75 -12.719 1 77.88 120 VAL A C 1
ATOM 877 O O . VAL A 1 120 ? 6.371 -29.031 -12.281 1 77.88 120 VAL A O 1
ATOM 880 N N . MET B 1 1 ? 14.398 -28.781 -12.336 1 55.31 1 MET B N 1
ATOM 881 C CA . MET B 1 1 ? 13.266 -28.031 -12.891 1 55.31 1 MET B CA 1
ATOM 882 C C . MET B 1 1 ? 13.258 -26.594 -12.375 1 55.31 1 MET B C 1
ATOM 884 O O . MET B 1 1 ? 13.75 -26.312 -11.281 1 55.31 1 MET B O 1
ATOM 888 N N . GLU B 1 2 ? 13.102 -25.562 -13.273 1 76.44 2 GLU B N 1
ATOM 889 C CA . GLU B 1 2 ? 13.234 -24.172 -12.82 1 76.44 2 GLU B CA 1
ATOM 890 C C . GLU B 1 2 ? 12.25 -23.859 -11.703 1 76.44 2 GLU B C 1
ATOM 892 O O . GLU B 1 2 ? 11.125 -24.359 -11.703 1 76.44 2 GLU B O 1
ATOM 897 N N . GLN B 1 3 ? 12.688 -23.5 -10.648 1 92.44 3 GLN B N 1
ATOM 898 C CA . GLN B 1 3 ? 11.906 -23.203 -9.453 1 92.44 3 GLN B CA 1
ATOM 899 C C . GLN B 1 3 ? 10.75 -22.25 -9.766 1 92.44 3 GLN B C 1
ATOM 901 O O . GLN B 1 3 ? 10.945 -21.219 -10.414 1 92.44 3 GLN B O 1
ATOM 906 N N . ILE B 1 4 ? 9.586 -22.75 -9.445 1 96.31 4 ILE B N 1
ATOM 907 C CA . ILE B 1 4 ? 8.414 -21.891 -9.562 1 96.31 4 ILE B CA 1
ATOM 908 C C . ILE B 1 4 ? 8.492 -20.781 -8.531 1 96.31 4 ILE B C 1
ATOM 910 O O . ILE B 1 4 ? 8.688 -21.031 -7.34 1 96.31 4 ILE B O 1
ATOM 914 N N . THR B 1 5 ? 8.469 -19.562 -9.031 1 96.69 5 THR B N 1
ATOM 915 C CA . THR B 1 5 ? 8.422 -18.406 -8.141 1 96.69 5 THR B CA 1
ATOM 916 C C . THR B 1 5 ? 7.059 -17.719 -8.219 1 96.69 5 THR B C 1
ATOM 918 O O . THR B 1 5 ? 6.605 -17.344 -9.312 1 96.69 5 THR B O 1
ATOM 921 N N . VAL B 1 6 ? 6.465 -17.594 -7 1 97.25 6 VAL B N 1
ATOM 922 C CA . VAL B 1 6 ? 5.164 -16.938 -6.898 1 97.25 6 VAL B CA 1
ATOM 923 C C . VAL B 1 6 ? 5.301 -15.633 -6.109 1 97.25 6 VAL B C 1
ATOM 925 O O . VAL B 1 6 ? 5.82 -15.625 -4.992 1 97.25 6 VAL B O 1
ATOM 928 N N . VAL B 1 7 ? 4.816 -14.5 -6.734 1 95.88 7 VAL B N 1
ATOM 929 C CA . VAL B 1 7 ? 4.742 -13.234 -6.008 1 95.88 7 VAL B CA 1
ATOM 930 C C . VAL B 1 7 ? 3.312 -12.992 -5.535 1 95.88 7 VAL B C 1
ATOM 932 O O . VAL B 1 7 ? 2.363 -13.133 -6.309 1 95.88 7 VAL B O 1
ATOM 935 N N . ILE B 1 8 ? 3.193 -12.633 -4.234 1 92.94 8 ILE B N 1
ATOM 936 C CA . ILE B 1 8 ? 1.882 -12.484 -3.609 1 92.94 8 ILE B CA 1
ATOM 937 C C . ILE B 1 8 ? 1.751 -11.086 -3.01 1 92.94 8 ILE B C 1
ATOM 939 O O . ILE B 1 8 ? 2.512 -10.711 -2.113 1 92.94 8 ILE B O 1
ATOM 943 N N . GLY B 1 9 ? 0.83 -10.352 -3.635 1 87.75 9 GLY B N 1
ATOM 944 C CA . GLY B 1 9 ? 0.498 -9.07 -3.021 1 87.75 9 GLY B CA 1
ATOM 945 C C . GLY B 1 9 ? -0.351 -9.211 -1.773 1 87.75 9 GLY B C 1
ATOM 946 O O . GLY B 1 9 ? -1.513 -9.617 -1.848 1 87.75 9 GLY B O 1
ATOM 947 N N . ASP B 1 10 ? 0.297 -8.898 -0.65 1 76.75 10 ASP B N 1
ATOM 948 C CA . ASP B 1 10 ? -0.395 -9.023 0.63 1 76.75 10 ASP B CA 1
ATOM 949 C C . ASP B 1 10 ? -1.237 -7.781 0.918 1 76.75 10 ASP B C 1
ATOM 951 O O . ASP B 1 10 ? -0.799 -6.656 0.673 1 76.75 10 ASP B O 1
ATOM 955 N N . ARG B 1 11 ? -2.41 -8.062 1.225 1 69 11 ARG B N 1
ATOM 956 C CA . ARG B 1 11 ? -3.277 -7.02 1.757 1 69 11 ARG B CA 1
ATOM 957 C C . ARG B 1 11 ? -3.857 -7.426 3.107 1 69 11 ARG B C 1
ATOM 959 O O . ARG B 1 11 ? -4.582 -8.414 3.203 1 69 11 ARG B O 1
ATOM 966 N N . LEU B 1 12 ? -3.5 -6.586 4.086 1 65.19 12 LEU B N 1
ATOM 967 C CA . LEU B 1 12 ? -4.012 -6.801 5.434 1 65.19 12 LEU B CA 1
ATOM 968 C C . LEU B 1 12 ? -3.648 -8.195 5.941 1 65.19 12 LEU B C 1
ATOM 970 O O . LEU B 1 12 ? -4.469 -8.859 6.57 1 65.19 12 LEU B O 1
ATOM 974 N N . GLY B 1 13 ? -2.516 -8.664 5.504 1 64.5 13 GLY B N 1
ATOM 975 C CA . GLY B 1 13 ? -2.035 -9.945 5.988 1 64.5 13 GLY B CA 1
ATOM 976 C C . GLY B 1 13 ? -2.537 -11.125 5.172 1 64.5 13 GLY B C 1
ATOM 977 O O . GLY B 1 13 ? -2.205 -12.273 5.461 1 64.5 13 GLY B O 1
ATOM 978 N N . LYS B 1 14 ? -3.348 -10.664 4.109 1 70.81 14 LYS B N 1
ATOM 979 C CA . LYS B 1 14 ? -3.896 -11.727 3.268 1 70.81 14 LYS B CA 1
ATOM 980 C C . LYS B 1 14 ? -2.912 -12.133 2.174 1 70.81 14 LYS B C 1
ATOM 982 O O . LYS B 1 14 ? -2.59 -11.328 1.296 1 70.81 14 LYS B O 1
ATOM 987 N N . GLY B 1 15 ? -2.059 -12.969 2.502 1 84.25 15 GLY B N 1
ATOM 988 C CA . GLY B 1 15 ? -1.088 -13.5 1.56 1 84.25 15 GLY B CA 1
ATOM 989 C C . GLY B 1 15 ? -0.162 -14.531 2.174 1 84.25 15 GLY B C 1
ATOM 990 O O . GLY B 1 15 ? 0.485 -15.297 1.458 1 84.25 15 GLY B O 1
ATOM 991 N N . GLN B 1 16 ? -0.256 -14.43 3.576 1 84.69 16 GLN B N 1
ATOM 992 C CA . GLN B 1 16 ? 0.715 -15.281 4.258 1 84.69 16 GLN B CA 1
ATOM 993 C C . GLN B 1 16 ? 0.329 -16.75 4.152 1 84.69 16 GLN B C 1
ATOM 995 O O . GLN B 1 16 ? 1.189 -17.609 3.955 1 84.69 16 GLN B O 1
ATOM 1000 N N . LYS B 1 17 ? -0.907 -17.094 4.371 1 91.69 17 LYS B N 1
ATOM 1001 C CA . LYS B 1 17 ? -1.34 -18.484 4.246 1 91.69 17 LYS B CA 1
ATOM 1002 C C . LYS B 1 17 ? -1.19 -18.984 2.811 1 91.69 17 LYS B C 1
ATOM 1004 O O . LYS B 1 17 ? -0.811 -20.125 2.58 1 91.69 17 LYS B O 1
ATOM 1009 N N . VAL B 1 18 ? -1.548 -18.109 1.927 1 94.75 18 VAL B N 1
ATOM 1010 C CA . VAL B 1 18 ? -1.384 -18.469 0.521 1 94.75 18 VAL B CA 1
ATOM 1011 C C . VAL B 1 18 ? 0.082 -18.781 0.235 1 94.75 18 VAL B C 1
ATOM 1013 O O . VAL B 1 18 ? 0.388 -19.766 -0.451 1 94.75 18 VAL B O 1
ATOM 1016 N N . ALA B 1 19 ? 0.968 -17.969 0.8 1 93.94 19 ALA B N 1
ATOM 1017 C CA . ALA B 1 19 ? 2.404 -18.188 0.656 1 93.94 19 ALA B CA 1
ATOM 1018 C C . ALA B 1 19 ? 2.807 -19.547 1.22 1 93.94 19 ALA B C 1
ATOM 1020 O O . ALA B 1 19 ? 3.564 -20.281 0.59 1 93.94 19 ALA B O 1
ATOM 1021 N N . ALA B 1 20 ? 2.307 -19.828 2.357 1 94.06 20 ALA B N 1
ATOM 1022 C CA . ALA B 1 20 ? 2.605 -21.109 2.99 1 94.06 20 ALA B CA 1
ATOM 1023 C C . ALA B 1 20 ? 2.156 -22.281 2.111 1 94.06 20 ALA B C 1
ATOM 1025 O O . ALA B 1 20 ? 2.865 -23.281 1.984 1 94.06 20 ALA B O 1
ATOM 1026 N N . GLY B 1 21 ? 0.979 -22.156 1.563 1 97 21 GLY B N 1
ATOM 1027 C CA . GLY B 1 21 ? 0.474 -23.188 0.657 1 97 21 GLY B CA 1
ATOM 1028 C C . GLY B 1 21 ? 1.33 -23.359 -0.583 1 97 21 GLY B C 1
ATOM 1029 O O . GLY B 1 21 ? 1.587 -24.484 -1.014 1 97 21 GLY B O 1
ATOM 1030 N N . ALA B 1 22 ? 1.716 -22.234 -1.111 1 97 22 ALA B N 1
ATOM 1031 C CA . ALA B 1 22 ? 2.594 -22.281 -2.277 1 97 22 ALA B CA 1
ATOM 1032 C C . ALA B 1 22 ? 3.904 -22.984 -1.948 1 97 22 ALA B C 1
ATOM 1034 O O . ALA B 1 22 ? 4.375 -23.828 -2.719 1 97 22 ALA B O 1
ATOM 1035 N N . GLU B 1 23 ? 4.504 -22.641 -0.873 1 95.88 23 GLU B N 1
ATOM 1036 C CA . GLU B 1 23 ? 5.77 -23.25 -0.457 1 95.88 23 GLU B CA 1
ATOM 1037 C C . GLU B 1 23 ? 5.609 -24.734 -0.182 1 95.88 23 GLU B C 1
ATOM 1039 O O . GLU B 1 23 ? 6.496 -25.531 -0.496 1 95.88 23 GLU B O 1
ATOM 1044 N N . LYS B 1 24 ? 4.562 -25.109 0.416 1 96.56 24 LYS B N 1
ATOM 1045 C CA . LYS B 1 24 ? 4.266 -26.531 0.653 1 96.56 24 LYS B CA 1
ATOM 1046 C C . LYS B 1 24 ? 4.25 -27.312 -0.655 1 96.56 24 LYS B C 1
ATOM 1048 O O . LYS B 1 24 ? 4.645 -28.484 -0.688 1 96.56 24 LYS B O 1
ATOM 1053 N N . ALA B 1 25 ? 3.82 -26.688 -1.653 1 97.56 25 ALA B N 1
ATOM 1054 C CA . ALA B 1 25 ? 3.73 -27.328 -2.963 1 97.56 25 ALA B CA 1
ATOM 1055 C C . ALA B 1 25 ? 5.066 -27.266 -3.701 1 97.56 25 ALA B C 1
ATOM 1057 O O . ALA B 1 25 ? 5.18 -27.734 -4.832 1 97.56 25 ALA B O 1
ATOM 1058 N N . GLY B 1 26 ? 6.035 -26.609 -3.121 1 96.38 26 GLY B N 1
ATOM 1059 C CA . GLY B 1 26 ? 7.383 -26.672 -3.668 1 96.38 26 GLY B CA 1
ATOM 1060 C C . GLY B 1 26 ? 7.785 -25.406 -4.395 1 96.38 26 GLY B C 1
ATOM 1061 O O . GLY B 1 26 ? 8.812 -25.375 -5.07 1 96.38 26 GLY B O 1
ATOM 1062 N N . ALA B 1 27 ? 7.023 -24.391 -4.262 1 96.88 27 ALA B N 1
ATOM 1063 C CA . ALA B 1 27 ? 7.359 -23.109 -4.902 1 96.88 27 ALA B CA 1
ATOM 1064 C C . ALA B 1 27 ? 8.086 -22.188 -3.932 1 96.88 27 ALA B C 1
ATOM 1066 O O . ALA B 1 27 ? 8.047 -22.406 -2.717 1 96.88 27 ALA B O 1
ATOM 1067 N N . ARG B 1 28 ? 8.828 -21.219 -4.531 1 95.94 28 ARG B N 1
ATOM 1068 C CA . ARG B 1 28 ? 9.297 -20.078 -3.77 1 95.94 28 ARG B CA 1
ATOM 1069 C C . ARG B 1 28 ? 8.234 -18.969 -3.73 1 95.94 28 ARG B C 1
ATOM 1071 O O . ARG B 1 28 ? 7.773 -18.516 -4.777 1 95.94 28 ARG B O 1
ATOM 1078 N N . ALA B 1 29 ? 7.887 -18.562 -2.537 1 95.25 29 ALA B N 1
ATOM 1079 C CA . ALA B 1 29 ? 6.898 -17.5 -2.383 1 95.25 29 ALA B CA 1
ATOM 1080 C C . ALA B 1 29 ? 7.562 -16.188 -1.953 1 95.25 29 ALA B C 1
ATOM 1082 O O . ALA B 1 29 ? 8.406 -16.188 -1.052 1 95.25 29 ALA B O 1
ATOM 1083 N N . VAL B 1 30 ? 7.234 -15.055 -2.676 1 91.81 30 VAL B N 1
ATOM 1084 C CA . VAL B 1 30 ? 7.656 -13.703 -2.326 1 91.81 30 VAL B CA 1
ATOM 1085 C C . VAL B 1 30 ? 6.438 -12.859 -1.963 1 91.81 30 VAL B C 1
ATOM 1087 O O . VAL B 1 30 ? 5.609 -12.555 -2.822 1 91.81 30 VAL B O 1
ATOM 1090 N N . VAL B 1 31 ? 6.27 -12.484 -0.697 1 88 31 VAL B N 1
ATOM 1091 C CA . VAL B 1 31 ? 5.125 -11.703 -0.24 1 88 31 VAL B CA 1
ATOM 1092 C C . VAL B 1 31 ? 5.461 -10.211 -0.288 1 88 31 VAL B C 1
ATOM 1094 O O . VAL B 1 31 ? 6.465 -9.781 0.283 1 88 31 VAL B O 1
ATOM 1097 N N . VAL B 1 32 ? 4.715 -9.5 -1.132 1 81.62 32 VAL B N 1
ATOM 1098 C CA . VAL B 1 32 ? 4.816 -8.039 -1.163 1 81.62 32 VAL B CA 1
ATOM 1099 C C . VAL B 1 32 ? 3.939 -7.438 -0.069 1 81.62 32 VAL B C 1
ATOM 1101 O O . VAL B 1 32 ? 2.715 -7.586 -0.094 1 81.62 32 VAL B O 1
ATOM 1104 N N . PRO B 1 33 ? 4.625 -6.98 0.812 1 69.81 33 PRO B N 1
ATOM 1105 C CA . PRO B 1 33 ? 3.807 -6.422 1.892 1 69.81 33 PRO B CA 1
ATOM 1106 C C . PRO B 1 33 ? 2.908 -5.281 1.422 1 69.81 33 PRO B C 1
ATOM 1108 O O . PRO B 1 33 ? 3.324 -4.461 0.601 1 69.81 33 PRO B O 1
ATOM 1111 N N . GLY B 1 34 ? 1.586 -5.613 1.367 1 61.81 34 GLY B N 1
ATOM 1112 C CA . GLY B 1 34 ? 0.644 -4.539 1.093 1 61.81 34 GLY B CA 1
ATOM 1113 C C . GLY B 1 34 ? 0.698 -3.42 2.117 1 61.81 34 GLY B C 1
ATOM 1114 O O . GLY B 1 34 ? 0.033 -3.49 3.154 1 61.81 34 GLY B O 1
ATOM 1115 N N . VAL B 1 35 ? 1.786 -2.863 2 1 54.28 35 VAL B N 1
ATOM 1116 C CA . VAL B 1 35 ? 1.852 -1.79 2.986 1 54.28 35 VAL B CA 1
ATOM 1117 C C . VAL B 1 35 ? 1.102 -0.565 2.469 1 54.28 35 VAL B C 1
ATOM 1119 O O . VAL B 1 35 ? 1.445 -0.017 1.419 1 54.28 35 VAL B O 1
ATOM 1122 N N . ALA B 1 36 ? -0.15 -0.563 2.896 1 58.66 36 ALA B N 1
ATOM 1123 C CA . ALA B 1 36 ? -0.866 0.668 2.574 1 58.66 36 ALA B CA 1
ATOM 1124 C C . ALA B 1 36 ? -0.122 1.891 3.104 1 58.66 36 ALA B C 1
ATOM 1126 O O . ALA B 1 36 ? 0.514 1.828 4.16 1 58.66 36 ALA B O 1
ATOM 1127 N N . ALA B 1 37 ? 0.049 2.773 2.137 1 58.91 37 ALA B N 1
ATOM 1128 C CA . ALA B 1 37 ? 0.665 4.031 2.551 1 58.91 37 ALA B CA 1
ATOM 1129 C C . ALA B 1 37 ? 0.259 4.398 3.977 1 58.91 37 ALA B C 1
ATOM 1131 O O . ALA B 1 37 ? 1.079 4.887 4.754 1 58.91 37 ALA B O 1
ATOM 1132 N N . ASP B 1 38 ? -0.947 4.082 4.289 1 65.62 38 ASP B N 1
ATOM 1133 C CA . ASP B 1 38 ? -1.461 4.398 5.617 1 65.62 38 ASP B CA 1
ATOM 1134 C C . ASP B 1 38 ? -0.687 3.646 6.695 1 65.62 38 ASP B C 1
ATOM 1136 O O . ASP B 1 38 ? -0.462 4.176 7.789 1 65.62 38 ASP B O 1
ATOM 1140 N N . MET B 1 39 ? -0.223 2.48 6.227 1 71.69 39 MET B N 1
ATOM 1141 C CA . MET B 1 39 ? 0.408 1.671 7.266 1 71.69 39 MET B CA 1
ATOM 1142 C C . MET B 1 39 ? 1.859 2.09 7.473 1 71.69 39 MET B C 1
ATOM 1144 O O . MET B 1 39 ? 2.457 1.777 8.508 1 71.69 39 MET B O 1
ATOM 1148 N N . LYS B 1 40 ? 2.342 2.963 6.625 1 80.44 40 LYS B N 1
ATOM 1149 C CA . LYS B 1 40 ? 3.721 3.434 6.738 1 80.44 40 LYS B CA 1
ATOM 1150 C C . LYS B 1 40 ? 3.77 4.891 7.184 1 80.44 40 LYS B C 1
ATOM 1152 O O . LYS B 1 40 ? 4.852 5.461 7.34 1 80.44 40 LYS B O 1
ATOM 1157 N N . LEU B 1 41 ? 2.693 5.383 7.363 1 87.25 41 LEU B N 1
ATOM 1158 C CA . LEU B 1 41 ? 2.654 6.805 7.684 1 87.25 41 LEU B CA 1
ATOM 1159 C C . LEU B 1 41 ? 3.559 7.121 8.875 1 87.25 41 LEU B C 1
ATOM 1161 O O . LEU B 1 41 ? 4.438 7.98 8.781 1 87.25 41 LEU B O 1
ATOM 1165 N N . GLY B 1 42 ? 3.408 6.375 9.961 1 91.69 42 GLY B N 1
ATOM 1166 C CA . GLY B 1 42 ? 4.188 6.621 11.164 1 91.69 42 GLY B CA 1
ATOM 1167 C C . GLY B 1 42 ? 5.68 6.43 10.953 1 91.69 42 GLY B C 1
ATOM 1168 O O . GLY B 1 42 ? 6.484 7.223 11.445 1 91.69 42 GLY B O 1
ATOM 1169 N N . ASP B 1 43 ? 6.027 5.445 10.242 1 88.94 43 ASP B N 1
ATOM 1170 C CA . ASP B 1 43 ? 7.434 5.18 9.945 1 88.94 43 ASP B CA 1
ATOM 1171 C C . ASP B 1 43 ? 8.07 6.348 9.195 1 88.94 43 ASP B C 1
ATOM 1173 O O . ASP B 1 43 ? 9.18 6.777 9.523 1 88.94 43 ASP B O 1
ATOM 1177 N N . MET B 1 44 ? 7.273 6.832 8.258 1 87.94 44 MET B N 1
ATOM 1178 C CA . MET B 1 44 ? 7.797 7.93 7.449 1 87.94 44 MET B CA 1
ATOM 1179 C C . MET B 1 44 ? 7.848 9.219 8.258 1 87.94 44 MET B C 1
ATOM 1181 O O . MET B 1 44 ? 8.781 10.016 8.109 1 87.94 44 MET B O 1
ATOM 1185 N N . MET B 1 45 ? 6.926 9.398 9.07 1 94.12 45 MET B N 1
ATOM 1186 C CA . MET B 1 45 ? 6.961 10.562 9.945 1 94.12 45 MET B CA 1
ATOM 1187 C C . MET B 1 45 ? 8.195 10.547 10.836 1 94.12 45 MET B C 1
ATOM 1189 O O . MET B 1 45 ? 8.859 11.57 11.008 1 94.12 45 MET B O 1
ATOM 1193 N N . LYS B 1 46 ? 8.508 9.414 11.367 1 93.75 46 LYS B N 1
ATOM 1194 C CA . LYS B 1 46 ? 9.695 9.281 12.203 1 93.75 46 LYS B CA 1
ATOM 1195 C C . LYS B 1 46 ? 10.969 9.508 11.391 1 93.75 46 LYS B C 1
ATOM 1197 O O . LYS B 1 46 ? 11.867 10.234 11.828 1 93.75 46 LYS B O 1
ATOM 1202 N N . ALA B 1 47 ? 11.047 8.938 10.227 1 90.25 47 ALA B N 1
ATOM 1203 C CA . ALA B 1 47 ? 12.227 9.031 9.375 1 90.25 47 ALA B CA 1
ATOM 1204 C C . ALA B 1 47 ? 12.484 10.469 8.953 1 90.25 47 ALA B C 1
ATOM 1206 O O . ALA B 1 47 ? 13.641 10.883 8.805 1 90.25 47 ALA B O 1
ATOM 1207 N N . GLU B 1 48 ? 11.422 11.219 8.805 1 91.31 48 GLU B N 1
ATOM 1208 C CA . GLU B 1 48 ? 11.523 1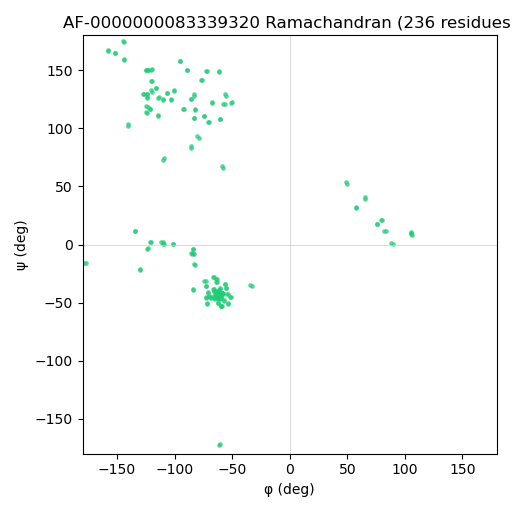2.578 8.273 1 91.31 48 GLU B CA 1
ATOM 1209 C C . GLU B 1 48 ? 11.445 13.609 9.398 1 91.31 48 GLU B C 1
ATOM 1211 O O . GLU B 1 48 ? 11.484 14.82 9.141 1 91.31 48 GLU B O 1
ATOM 1216 N N . ASN B 1 49 ? 11.32 13.133 10.609 1 94.25 49 ASN B N 1
ATOM 1217 C CA . ASN B 1 49 ? 11.062 14.047 11.711 1 94.25 49 ASN B CA 1
ATOM 1218 C C . ASN B 1 49 ? 9.922 15.008 11.391 1 94.25 49 ASN B C 1
ATOM 1220 O O . ASN B 1 49 ? 10.07 16.219 11.516 1 94.25 49 ASN B O 1
ATOM 1224 N N . ALA B 1 50 ? 8.828 14.438 11.016 1 96.19 50 ALA B N 1
ATOM 1225 C CA . ALA B 1 50 ? 7.695 15.227 10.531 1 96.19 50 ALA B CA 1
ATOM 1226 C C . ALA B 1 50 ? 7.008 15.961 11.68 1 96.19 50 ALA B C 1
ATOM 1228 O O . ALA B 1 50 ? 6.988 15.477 12.812 1 96.19 50 ALA B O 1
ATOM 1229 N N . THR B 1 51 ? 6.48 17.078 11.32 1 97.44 51 THR B N 1
ATOM 1230 C CA . THR B 1 51 ? 5.672 17.859 12.25 1 97.44 51 THR B CA 1
ATOM 1231 C C . THR B 1 51 ? 4.328 17.188 12.492 1 97.44 51 THR B C 1
ATOM 1233 O O . THR B 1 51 ? 3.893 17.062 13.641 1 97.44 51 THR B O 1
ATOM 1236 N N . PHE B 1 52 ? 3.645 16.844 11.492 1 97.31 52 PHE B N 1
ATOM 1237 C CA . PHE B 1 52 ? 2.422 16.062 11.625 1 97.31 52 PHE B CA 1
ATOM 1238 C C . PHE B 1 52 ? 2.186 15.219 10.375 1 97.31 52 PHE B C 1
ATOM 1240 O O . PHE B 1 52 ? 2.891 15.367 9.375 1 97.31 52 PHE B O 1
ATOM 1247 N N . GLY B 1 53 ? 1.276 14.203 10.484 1 97 53 GLY B N 1
ATOM 1248 C CA . GLY B 1 53 ? 0.952 13.297 9.391 1 97 53 GLY B CA 1
ATOM 1249 C C . GLY B 1 53 ? -0.526 13.281 9.047 1 97 53 GLY B C 1
ATOM 1250 O O . GLY B 1 53 ? -1.373 13.516 9.914 1 97 53 GLY B O 1
ATOM 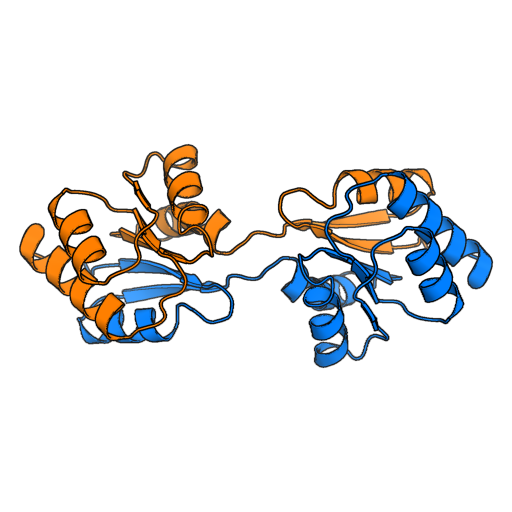1251 N N . ILE B 1 54 ? -0.805 13.023 7.789 1 95.19 54 ILE B N 1
ATOM 1252 C CA . ILE B 1 54 ? -2.162 12.906 7.27 1 95.19 54 ILE B CA 1
ATOM 1253 C C . ILE B 1 54 ? -2.338 11.547 6.594 1 95.19 54 ILE B C 1
ATOM 1255 O O . ILE B 1 54 ? -1.505 11.141 5.781 1 95.19 54 ILE B O 1
ATOM 1259 N N . SER B 1 55 ? -3.332 10.828 6.918 1 91.12 55 SER B N 1
ATOM 1260 C CA . SER B 1 55 ? -3.627 9.555 6.277 1 91.12 55 SER B CA 1
ATOM 1261 C C . SER B 1 55 ? -5.047 9.531 5.715 1 91.12 55 SER B C 1
ATOM 1263 O O . SER B 1 55 ? -5.934 10.211 6.234 1 91.12 55 SER B O 1
ATOM 1265 N N . PHE B 1 56 ? -5.164 8.766 4.652 1 85.38 56 PHE B N 1
ATOM 1266 C CA . PHE B 1 56 ? -6.465 8.594 4.016 1 85.38 56 PHE B CA 1
ATOM 1267 C C . PHE B 1 56 ? -6.812 7.117 3.879 1 85.38 56 PHE B C 1
ATOM 1269 O O . PHE B 1 56 ? -5.973 6.312 3.461 1 85.38 56 PHE B O 1
ATOM 1276 N N . CYS B 1 57 ? -8 6.82 4.328 1 76.81 57 CYS B N 1
ATOM 1277 C CA . CYS B 1 57 ? -8.602 5.516 4.07 1 76.81 57 CYS B CA 1
ATOM 1278 C C . CYS B 1 57 ? -10.117 5.574 4.199 1 76.81 57 CYS B C 1
ATOM 1280 O O . CYS B 1 57 ? -10.672 6.598 4.594 1 76.81 57 CYS B O 1
ATOM 1282 N N . GLY B 1 58 ? -10.672 4.473 3.705 1 75.69 58 GLY B N 1
ATOM 1283 C CA . GLY B 1 58 ? -12.125 4.453 3.764 1 75.69 58 GLY B CA 1
ATOM 1284 C C . GLY B 1 58 ? -12.672 4.754 5.148 1 75.69 58 GLY B C 1
ATOM 1285 O O . GLY B 1 58 ? -13.594 5.555 5.297 1 75.69 58 GLY B O 1
ATOM 1286 N N . SER B 1 59 ? -12.133 4.168 6.191 1 74.62 59 SER B N 1
ATOM 1287 C CA . SER B 1 59 ? -12.578 4.375 7.566 1 74.62 59 SER B CA 1
ATOM 1288 C C . SER B 1 59 ? -11.969 5.637 8.164 1 74.62 59 SER B C 1
ATOM 1290 O O . SER B 1 59 ? -12.438 6.133 9.195 1 74.62 59 SER B O 1
ATOM 1292 N N . GLY B 1 60 ? -10.961 6.129 7.598 1 77 60 GLY B N 1
ATOM 1293 C CA . GLY B 1 60 ? -10.258 7.293 8.109 1 77 60 GLY B CA 1
ATOM 1294 C C . GLY B 1 60 ? -9.383 6.98 9.305 1 77 60 GLY B C 1
ATOM 1295 O O . GLY B 1 60 ? -8.914 7.891 9.992 1 77 60 GLY B O 1
ATOM 1296 N N . GLY B 1 61 ? -9.117 5.727 9.453 1 79.69 61 GLY B N 1
ATOM 1297 C CA . GLY B 1 61 ? -8.453 5.461 10.719 1 79.69 61 GLY B CA 1
ATOM 1298 C C . GLY B 1 61 ? -7.199 4.625 10.578 1 79.69 61 GLY B C 1
ATOM 1299 O O . GLY B 1 61 ? -6.316 4.668 11.438 1 79.69 61 GLY B O 1
ATOM 1300 N N . ALA B 1 62 ? -7.047 3.916 9.562 1 77.56 62 ALA B N 1
ATOM 1301 C CA . ALA B 1 62 ? -6.027 2.873 9.484 1 77.56 62 ALA B CA 1
ATOM 1302 C C . ALA B 1 62 ? -4.629 3.455 9.672 1 77.56 62 ALA B C 1
ATOM 1304 O O . ALA B 1 62 ? -3.887 3.031 10.555 1 77.56 62 ALA B O 1
ATOM 1305 N N . GLY B 1 63 ? -4.312 4.449 8.906 1 83.56 63 GLY B N 1
ATOM 1306 C CA . GLY B 1 63 ? -2.98 5.035 8.984 1 83.56 63 GLY B CA 1
ATOM 1307 C C . GLY B 1 63 ? -2.707 5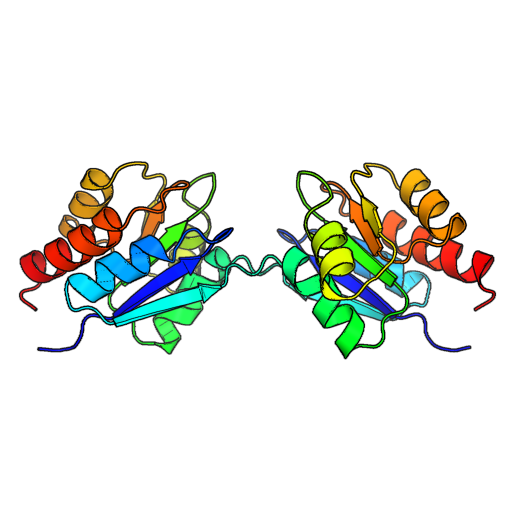.715 10.312 1 83.56 63 GLY B C 1
ATOM 1308 O O . GLY B 1 63 ? -1.616 5.582 10.867 1 83.56 63 GLY B O 1
ATOM 1309 N N . ALA B 1 64 ? -3.689 6.387 10.797 1 91.12 64 ALA B N 1
ATOM 1310 C CA . ALA B 1 64 ? -3.549 7.121 12.055 1 91.12 64 ALA B CA 1
ATOM 1311 C C . ALA B 1 64 ? -3.406 6.168 13.234 1 91.12 64 ALA B C 1
ATOM 1313 O O . ALA B 1 64 ? -2.525 6.348 14.078 1 91.12 64 ALA B O 1
ATOM 1314 N N . ILE B 1 65 ? -4.211 5.156 13.281 1 88.06 65 ILE B N 1
ATOM 1315 C CA . ILE B 1 65 ? -4.172 4.168 14.359 1 88.06 65 ILE B CA 1
ATOM 1316 C C . ILE B 1 65 ? -2.824 3.449 14.344 1 88.06 65 ILE B C 1
ATOM 1318 O O . ILE B 1 65 ? -2.201 3.271 15.398 1 88.06 65 ILE B O 1
ATOM 1322 N N . THR B 1 66 ? -2.369 3.1 13.18 1 85.5 66 THR B N 1
ATOM 1323 C CA . THR B 1 66 ? -1.093 2.406 13.047 1 85.5 66 THR B CA 1
ATOM 1324 C C . THR B 1 66 ? 0.052 3.285 13.547 1 85.5 66 THR B C 1
ATOM 1326 O O . THR B 1 66 ? 0.928 2.818 14.281 1 85.5 66 THR B O 1
ATOM 1329 N N . ALA B 1 67 ? 0.053 4.535 13.172 1 91.56 67 ALA B N 1
ATOM 1330 C CA . ALA B 1 67 ? 1.084 5.477 13.602 1 91.56 67 ALA B CA 1
ATOM 1331 C C . ALA B 1 67 ? 1.083 5.637 15.117 1 91.56 67 ALA B C 1
ATOM 1333 O O . ALA B 1 67 ? 2.145 5.691 15.742 1 91.56 67 ALA B O 1
ATOM 1334 N N . GLN B 1 68 ? -0.067 5.73 15.688 1 94.56 68 GLN B N 1
ATOM 1335 C CA . GLN B 1 68 ? -0.223 5.84 17.141 1 94.56 68 GLN B CA 1
ATOM 1336 C C . GLN B 1 68 ? 0.321 4.602 17.844 1 94.56 68 GLN B C 1
ATOM 1338 O O . GLN B 1 68 ? 1.103 4.715 18.797 1 94.56 68 GLN B O 1
ATOM 1343 N N . ASN B 1 69 ? -0.103 3.48 17.375 1 89.56 69 ASN B N 1
ATOM 1344 C CA . ASN B 1 69 ? 0.276 2.229 18.016 1 89.56 69 ASN B CA 1
ATOM 1345 C C . ASN B 1 69 ? 1.772 1.96 17.891 1 89.56 69 ASN B C 1
ATOM 1347 O O . ASN B 1 69 ? 2.408 1.49 18.828 1 89.56 69 ASN B O 1
ATOM 1351 N N . LYS B 1 70 ? 2.328 2.277 16.781 1 88.5 70 LYS B N 1
ATOM 1352 C CA . LYS B 1 70 ? 3.715 1.925 16.5 1 88.5 70 LYS B CA 1
ATOM 1353 C C . LYS B 1 70 ? 4.676 2.951 17.094 1 88.5 70 LYS B C 1
ATOM 1355 O O . LYS B 1 70 ? 5.773 2.6 17.531 1 88.5 70 LYS B O 1
ATOM 1360 N N . HIS B 1 71 ? 4.281 4.199 17.016 1 94.94 71 HIS B N 1
ATOM 1361 C CA . HIS B 1 71 ? 5.266 5.227 17.328 1 94.94 71 HIS B CA 1
ATOM 1362 C C . HIS B 1 71 ? 4.77 6.145 18.438 1 94.94 71 HIS B C 1
ATOM 1364 O O . HIS B 1 71 ? 5.465 7.086 18.828 1 94.94 71 HIS B O 1
ATOM 1370 N N . GLY B 1 72 ? 3.557 6.004 18.938 1 95.88 72 GLY B N 1
ATOM 1371 C CA . GLY B 1 72 ? 3.061 6.75 20.094 1 95.88 72 GLY B CA 1
ATOM 1372 C C . GLY B 1 72 ? 2.545 8.125 19.719 1 95.88 72 GLY B C 1
ATOM 1373 O O . GLY B 1 72 ? 2.324 8.969 20.594 1 95.88 72 GLY B O 1
ATOM 1374 N N . TYR B 1 73 ? 2.393 8.375 18.469 1 96.94 73 TYR B N 1
ATOM 1375 C CA . TYR B 1 73 ? 1.833 9.656 18.062 1 96.94 73 TYR B CA 1
ATOM 1376 C C . TYR B 1 73 ? 0.417 9.828 18.594 1 96.94 73 TYR B C 1
ATOM 1378 O O . TYR B 1 73 ? -0.299 8.844 18.812 1 96.94 73 TYR B O 1
ATOM 1386 N N . LYS B 1 74 ? 0.044 11.055 18.859 1 97.88 74 LYS B N 1
ATOM 1387 C CA . LYS B 1 74 ? -1.336 11.383 19.219 1 97.88 74 LYS B CA 1
ATOM 1388 C C . LYS B 1 74 ? -2.201 11.523 17.969 1 97.88 74 LYS B C 1
ATOM 1390 O O . LYS B 1 74 ? -2.016 12.453 17.172 1 97.88 74 LYS B O 1
ATOM 1395 N N . ALA B 1 75 ? -3.227 10.562 17.859 1 97.5 75 ALA B N 1
ATOM 1396 C CA . ALA B 1 75 ? -3.943 10.484 16.594 1 97.5 75 ALA B CA 1
ATOM 1397 C C . ALA B 1 75 ? -5.43 10.766 16.797 1 97.5 75 ALA B C 1
ATOM 1399 O O . ALA B 1 75 ? -6.023 10.367 17.797 1 97.5 75 ALA B O 1
ATOM 1400 N N . LYS B 1 76 ? -6.016 11.5 15.844 1 97.12 76 LYS B N 1
ATOM 1401 C CA . LYS B 1 76 ? -7.449 11.641 15.602 1 97.12 76 LYS B CA 1
ATOM 1402 C C . LYS B 1 76 ? -7.84 11.07 14.242 1 97.12 76 LYS B C 1
ATOM 1404 O O . LYS B 1 76 ? -7.129 11.266 13.258 1 97.12 76 LYS B O 1
ATOM 1409 N N . TYR B 1 77 ? -8.898 10.328 14.266 1 94.25 77 TYR B N 1
ATOM 1410 C CA . TYR B 1 77 ? -9.242 9.68 13.008 1 94.25 77 TYR B CA 1
ATOM 1411 C C . TYR B 1 77 ? -10.758 9.609 12.828 1 94.25 77 TYR B C 1
ATOM 1413 O O . TYR B 1 77 ? -11.508 10.055 13.695 1 94.25 77 TYR B O 1
ATOM 1421 N N . GLY B 1 78 ? -11.086 9.133 11.656 1 92.25 78 GLY B N 1
ATOM 1422 C CA . GLY B 1 78 ? -12.492 9.055 11.312 1 92.25 78 GLY B CA 1
ATOM 1423 C C . GLY B 1 78 ? -13.062 10.391 10.859 1 92.25 78 GLY B C 1
ATOM 1424 O O . GLY B 1 78 ? -14.281 10.578 10.867 1 92.25 78 GLY B O 1
ATOM 1425 N N . MET B 1 79 ? -12.234 11.312 10.43 1 93.88 79 MET B N 1
ATOM 1426 C CA . MET B 1 79 ? -12.695 12.648 10.078 1 93.88 79 MET B CA 1
ATOM 1427 C C . MET B 1 79 ? -13.109 12.727 8.617 1 93.88 79 MET B C 1
ATOM 1429 O O . MET B 1 79 ? -12.594 11.977 7.781 1 93.88 79 MET B O 1
ATOM 1433 N N . ARG B 1 80 ? -14.109 13.68 8.422 1 94.38 80 ARG B N 1
ATOM 1434 C CA . ARG B 1 80 ? -14.664 13.758 7.07 1 94.38 80 ARG B CA 1
ATOM 1435 C C . ARG B 1 80 ? -14.781 15.211 6.617 1 94.38 80 ARG B C 1
ATOM 1437 O O . ARG B 1 80 ? -15.469 15.508 5.633 1 94.38 80 ARG B O 1
ATOM 1444 N N . SER B 1 81 ? -14.164 16.125 7.379 1 94.94 81 SER B N 1
ATOM 1445 C CA . SER B 1 81 ? -14.188 17.531 7 1 94.94 81 SER B CA 1
ATOM 1446 C C . SER B 1 81 ? -12.875 18.219 7.344 1 94.94 81 SER B C 1
ATOM 1448 O O . SER B 1 81 ? -12.141 17.766 8.219 1 94.94 81 SER B O 1
ATOM 1450 N 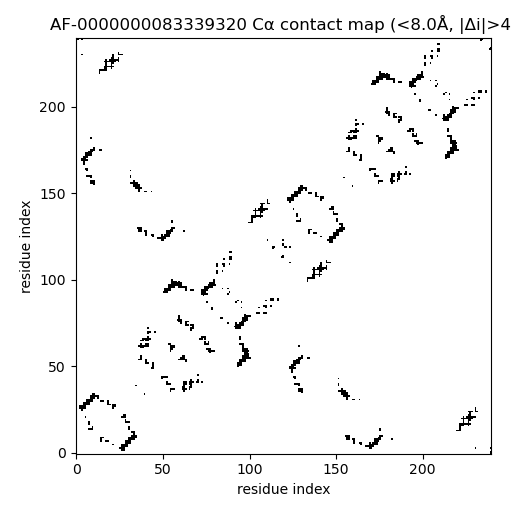N . VAL B 1 82 ? -12.625 19.391 6.641 1 97.38 82 VAL B N 1
ATOM 1451 C CA . VAL B 1 82 ? -11.445 20.203 6.898 1 97.38 82 VAL B CA 1
ATOM 1452 C C . VAL B 1 82 ? -11.508 20.766 8.32 1 97.38 82 VAL B C 1
ATOM 1454 O O . VAL B 1 82 ? -10.508 20.75 9.039 1 97.38 82 VAL B O 1
ATOM 1457 N N . ASP B 1 83 ? -12.648 21.203 8.727 1 97.94 83 ASP B N 1
ATOM 1458 C CA . ASP B 1 83 ? -12.82 21.812 10.039 1 97.94 83 ASP B CA 1
ATOM 1459 C C . ASP B 1 83 ? -12.484 20.828 11.156 1 97.94 83 ASP B C 1
ATOM 1461 O O . ASP B 1 83 ? -11.914 21.219 12.172 1 97.94 83 ASP B O 1
ATOM 1465 N N . GLU B 1 84 ? -12.859 19.625 10.984 1 97.44 84 GLU B N 1
ATOM 1466 C CA . GLU B 1 84 ? -12.492 18.609 11.969 1 97.44 84 GLU B CA 1
ATOM 1467 C C . GLU B 1 84 ? -10.977 18.469 12.086 1 97.44 84 GLU B C 1
ATOM 1469 O O . GLU B 1 84 ? -10.453 18.281 13.18 1 97.44 84 GLU B O 1
ATOM 1474 N N . GLY B 1 85 ? -10.266 18.562 10.977 1 97.69 85 GLY B N 1
ATOM 1475 C CA . GLY B 1 85 ? -8.812 18.531 10.984 1 97.69 85 GLY B CA 1
ATOM 1476 C C . GLY B 1 85 ? -8.18 19.703 11.719 1 97.69 85 GLY B C 1
ATOM 1477 O O . GLY B 1 85 ? -7.262 19.516 12.516 1 97.69 85 GLY B O 1
ATOM 1478 N N . VAL B 1 86 ? -8.758 20.812 11.461 1 98.44 86 VAL B N 1
ATOM 1479 C CA . VAL B 1 86 ? -8.266 22.031 12.117 1 98.44 86 VAL B CA 1
ATOM 1480 C C . VAL B 1 86 ? -8.484 21.922 13.625 1 98.44 86 VAL B C 1
ATOM 1482 O O . VAL B 1 86 ? -7.586 22.234 14.406 1 98.44 86 VAL B O 1
ATOM 1485 N N . THR B 1 87 ? -9.617 21.453 14.016 1 98.69 87 THR B N 1
ATOM 1486 C CA . THR B 1 87 ? -9.914 21.25 15.43 1 98.69 87 THR B CA 1
ATOM 1487 C C . THR B 1 87 ? -8.938 20.266 16.062 1 98.69 87 THR B C 1
ATOM 1489 O O . THR B 1 87 ? -8.461 20.469 17.172 1 98.69 87 THR B O 1
ATOM 1492 N N . ALA B 1 88 ? -8.672 19.25 15.359 1 98.25 88 ALA B N 1
ATOM 1493 C CA . ALA B 1 88 ? -7.746 18.234 15.852 1 98.25 88 ALA B CA 1
ATOM 1494 C C . ALA B 1 88 ? -6.359 18.812 16.094 1 98.25 88 ALA B C 1
ATOM 1496 O O . ALA B 1 88 ? -5.738 18.547 17.125 1 98.25 88 ALA B O 1
ATOM 1497 N N . ILE B 1 89 ? -5.879 19.594 15.203 1 98 89 ILE B N 1
ATOM 1498 C CA . ILE B 1 89 ? -4.586 20.25 15.383 1 98 89 ILE B CA 1
ATOM 1499 C C . ILE B 1 89 ? -4.617 21.125 16.625 1 98 89 ILE B C 1
ATOM 1501 O O . ILE B 1 89 ? -3.703 21.078 17.453 1 98 89 ILE B O 1
ATOM 1505 N N . ASN B 1 90 ? -5.719 21.812 16.766 1 97.94 90 ASN B N 1
ATOM 1506 C CA . ASN B 1 90 ? -5.848 22.703 17.906 1 97.94 90 ASN B CA 1
ATOM 1507 C C . ASN B 1 90 ? -5.902 21.922 19.219 1 97.94 90 ASN B C 1
ATOM 1509 O O . ASN B 1 90 ? -5.512 22.422 20.266 1 97.94 90 ASN B O 1
ATOM 1513 N N . GLU B 1 91 ? -6.344 20.797 19.172 1 98.19 91 GLU B N 1
ATOM 1514 C CA . GLU B 1 91 ? -6.438 19.953 20.359 1 98.19 91 GLU B CA 1
ATOM 1515 C C . GLU B 1 91 ? -5.129 19.203 20.609 1 98.19 91 GLU B C 1
ATOM 1517 O O . GLU B 1 91 ? -4.996 18.5 21.609 1 98.19 91 GLU B O 1
ATOM 1522 N N . GLY B 1 92 ? -4.137 19.266 19.703 1 97.69 92 GLY B N 1
ATOM 1523 C CA . GLY B 1 92 ? -2.795 18.766 19.969 1 97.69 92 GLY B CA 1
ATOM 1524 C C . GLY B 1 92 ? -2.494 17.469 19.266 1 97.69 92 GLY B C 1
ATOM 1525 O O . GLY B 1 92 ? -1.482 16.812 19.547 1 97.69 92 GLY B O 1
ATOM 1526 N N . TYR B 1 93 ? -3.334 17.016 18.391 1 98.19 93 TYR B N 1
ATOM 1527 C CA . TYR B 1 93 ? -3.074 15.805 17.625 1 98.19 93 TYR B CA 1
ATOM 1528 C C . TYR B 1 93 ? -2.072 16.062 16.5 1 98.19 93 TYR B C 1
ATOM 1530 O O . TYR B 1 93 ? -2.119 17.109 15.859 1 98.19 93 TYR B O 1
ATOM 1538 N N . ASN B 1 94 ? -1.21 15.078 16.297 1 97.94 94 ASN B N 1
ATOM 1539 C CA . ASN B 1 94 ? -0.229 15.273 15.234 1 97.94 94 ASN B CA 1
ATOM 1540 C C . ASN B 1 94 ? -0.337 14.188 14.172 1 97.94 94 ASN B C 1
ATOM 1542 O O . ASN B 1 94 ? 0.448 14.164 13.219 1 97.94 94 ASN B O 1
ATOM 1546 N N . VAL B 1 95 ? -1.226 13.305 14.281 1 97.88 95 VAL B N 1
ATOM 1547 C CA . VAL B 1 95 ? -1.605 12.406 13.203 1 97.88 95 VAL B CA 1
ATOM 1548 C C . VAL B 1 95 ? -3.105 12.516 12.938 1 97.88 95 VAL B C 1
ATOM 1550 O O . VAL B 1 95 ? -3.916 12.375 13.852 1 97.88 95 VAL B O 1
ATOM 1553 N N . LEU B 1 96 ? -3.383 12.766 11.688 1 97.38 96 LEU B N 1
ATOM 1554 C CA . LEU B 1 96 ? -4.754 13.047 11.281 1 97.38 96 LEU B CA 1
ATOM 1555 C C . LEU B 1 96 ? -5.23 12.039 10.234 1 97.38 96 LEU B C 1
ATOM 1557 O O . LEU B 1 96 ? -4.672 11.969 9.141 1 97.38 96 LEU B O 1
ATOM 1561 N N . GLY B 1 97 ? -6.277 11.234 10.594 1 94.19 97 GLY B N 1
ATOM 1562 C CA . GLY B 1 97 ? -6.867 10.266 9.68 1 94.19 97 GLY B CA 1
ATOM 1563 C C . GLY B 1 97 ? -8.195 10.719 9.102 1 94.19 97 GLY B C 1
ATOM 1564 O O . GLY B 1 97 ? -9.109 11.07 9.852 1 94.19 97 GLY B O 1
ATOM 1565 N N . PHE B 1 98 ? -8.258 10.734 7.758 1 91.75 98 PHE B N 1
ATOM 1566 C CA . PHE B 1 98 ? -9.453 11.172 7.051 1 91.75 98 PHE B CA 1
ATOM 1567 C C . PHE B 1 98 ? -10.008 10.055 6.168 1 91.75 98 PHE B C 1
ATOM 1569 O O . PHE B 1 98 ? -9.266 9.156 5.766 1 91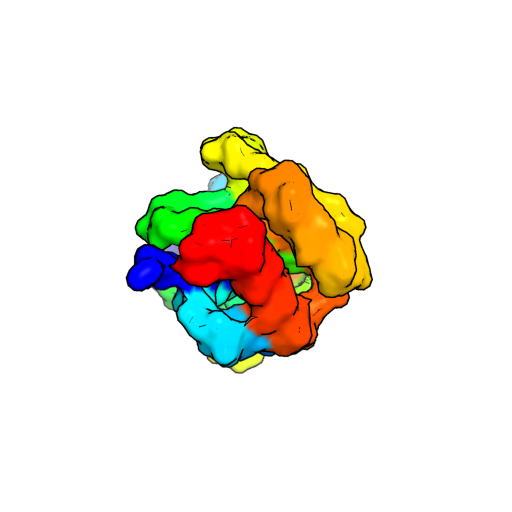.75 98 PHE B O 1
ATOM 1576 N N . GLY B 1 99 ? -11.352 10.133 6 1 84.5 99 GLY B N 1
ATOM 1577 C CA . GLY B 1 99 ? -11.859 9.453 4.816 1 84.5 99 GLY B CA 1
ATOM 1578 C C . GLY B 1 99 ? -11.305 10.016 3.521 1 84.5 99 GLY B C 1
ATOM 1579 O O . GLY B 1 99 ? -10.391 10.852 3.539 1 84.5 99 GLY B O 1
ATOM 1580 N N . PHE B 1 100 ? -11.828 9.562 2.361 1 79 100 PHE B N 1
ATOM 1581 C CA . PHE B 1 100 ? -11.281 10.016 1.088 1 79 100 PHE B CA 1
ATOM 1582 C C . PHE B 1 100 ? -11.633 11.484 0.843 1 79 100 PHE B C 1
ATOM 1584 O O . PHE B 1 100 ? -12.812 11.836 0.757 1 79 100 PHE B O 1
ATOM 1591 N N . MET B 1 101 ? -10.609 12.281 1.021 1 80.56 101 MET B N 1
ATOM 1592 C CA . MET B 1 101 ? -10.672 13.719 0.788 1 80.56 101 MET B CA 1
ATOM 1593 C C . MET B 1 101 ? -9.398 14.227 0.124 1 80.56 101 MET B C 1
ATOM 1595 O O . MET B 1 101 ? -8.328 14.195 0.73 1 80.56 101 MET B O 1
ATOM 1599 N N . ASP B 1 102 ? -9.383 14.461 -1.035 1 83 102 ASP B N 1
ATOM 1600 C CA . ASP B 1 102 ? -8.211 14.969 -1.748 1 83 102 ASP B CA 1
ATOM 1601 C C . ASP B 1 102 ? -8.406 16.422 -2.17 1 83 102 ASP B C 1
ATOM 1603 O O . ASP B 1 102 ? -8.609 16.703 -3.352 1 83 102 ASP B O 1
ATOM 1607 N N . LYS B 1 103 ? -8.32 17.328 -1.19 1 91.5 103 LYS B N 1
ATOM 1608 C CA . LYS B 1 103 ? -8.547 18.75 -1.432 1 91.5 103 LYS B CA 1
ATOM 1609 C C . LYS B 1 103 ? -7.312 19.562 -1.062 1 91.5 103 LYS B C 1
ATOM 1611 O O . LYS B 1 103 ? -6.73 19.375 0.008 1 91.5 103 LYS B O 1
ATOM 1616 N N . GLU B 1 104 ? -6.988 20.406 -1.953 1 94.62 104 GLU B N 1
ATOM 1617 C CA . GLU B 1 104 ? -5.902 21.344 -1.692 1 94.62 104 GLU B CA 1
ATOM 1618 C C . GLU B 1 104 ? -6.148 22.125 -0.405 1 94.62 104 GLU B C 1
ATOM 1620 O O . GLU B 1 104 ? -5.223 22.344 0.379 1 94.62 104 GLU B O 1
ATOM 1625 N N . GLU B 1 105 ? -7.355 22.547 -0.224 1 97.06 105 GLU B N 1
ATOM 1626 C CA . GLU B 1 105 ? -7.742 23.328 0.944 1 97.06 105 GLU B CA 1
ATOM 1627 C C . GLU B 1 105 ? -7.383 22.609 2.24 1 97.06 105 GLU B C 1
ATOM 1629 O O . GLU B 1 105 ? -7.008 23.25 3.227 1 97.06 105 GLU B O 1
ATOM 1634 N N . LEU B 1 106 ? -7.523 21.359 2.238 1 97.38 106 LEU B N 1
ATOM 1635 C CA . LEU B 1 106 ? -7.207 20.609 3.443 1 97.38 106 LEU B CA 1
ATOM 1636 C C . LEU B 1 106 ? -5.754 20.812 3.854 1 97.38 106 LEU B C 1
ATOM 1638 O O . LEU B 1 106 ? -5.473 21.203 4.988 1 97.38 106 LEU B O 1
ATOM 1642 N N . GLY B 1 107 ? -4.836 20.578 2.908 1 97.19 107 GLY B N 1
ATOM 1643 C CA . GLY B 1 107 ? -3.428 20.781 3.201 1 97.19 107 GLY B CA 1
ATOM 1644 C C . GLY B 1 107 ? -3.107 22.188 3.646 1 97.19 107 GLY B C 1
ATOM 1645 O O . GLY B 1 107 ? -2.361 22.391 4.605 1 97.19 107 GLY B O 1
ATOM 1646 N N . GLU B 1 108 ? -3.711 23.094 2.988 1 98.06 108 GLU B N 1
ATOM 1647 C CA . GLU B 1 108 ? -3.459 24.5 3.285 1 98.06 108 GLU B CA 1
ATOM 1648 C C . GLU B 1 108 ? -3.941 24.875 4.688 1 98.06 108 GLU B C 1
ATOM 1650 O O . GLU B 1 108 ? -3.184 25.422 5.484 1 98.06 108 GLU B O 1
ATOM 1655 N N . ARG B 1 109 ? -5.102 24.469 5.043 1 98.44 109 ARG B N 1
ATOM 1656 C CA . ARG B 1 109 ? -5.719 24.875 6.301 1 98.44 109 ARG B CA 1
ATOM 1657 C C . ARG B 1 109 ? -5.074 24.156 7.484 1 98.44 109 ARG B C 1
ATOM 1659 O O . ARG B 1 109 ? -4.988 24.7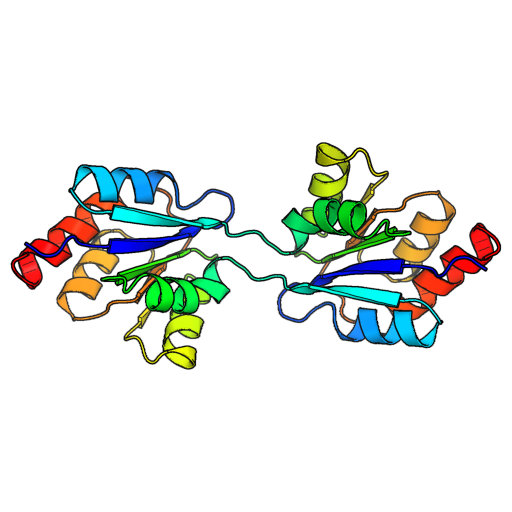19 8.578 1 98.44 109 ARG B O 1
ATOM 1666 N N . LEU B 1 110 ? -4.66 23.031 7.223 1 98.25 110 LEU B N 1
ATOM 1667 C CA . LEU B 1 110 ? -3.996 22.312 8.305 1 98.25 110 LEU B CA 1
ATOM 1668 C C . LEU B 1 110 ? -2.65 22.938 8.633 1 98.25 110 LEU B C 1
ATOM 1670 O O . LEU B 1 110 ? -2.299 23.094 9.812 1 98.25 110 LEU B O 1
ATOM 1674 N N . VAL B 1 111 ? -1.886 23.266 7.672 1 97.75 111 VAL B N 1
ATOM 1675 C CA . VAL B 1 111 ? -0.598 23.922 7.898 1 97.75 111 VAL B CA 1
ATOM 1676 C C . VAL B 1 111 ? -0.81 25.266 8.602 1 97.75 111 VAL B C 1
ATOM 1678 O O . VAL B 1 111 ? -0.102 25.578 9.555 1 97.75 111 VAL B O 1
ATOM 1681 N N . GLU B 1 112 ? -1.775 25.984 8.18 1 98.06 112 GLU B N 1
ATOM 1682 C CA . GLU B 1 112 ? -2.082 27.266 8.797 1 98.06 112 GLU B CA 1
ATOM 1683 C C . GLU B 1 112 ? -2.498 27.094 10.258 1 98.06 112 GLU B C 1
ATOM 1685 O O . GLU B 1 112 ? -2.107 27.875 11.117 1 98.06 112 GLU B O 1
ATOM 1690 N N . ALA B 1 113 ? -3.305 26.125 10.516 1 98.06 113 ALA B N 1
ATOM 1691 C CA . ALA B 1 113 ? -3.713 25.844 11.891 1 98.06 113 ALA B CA 1
ATOM 1692 C C . ALA B 1 113 ? -2.504 25.531 12.773 1 98.06 113 ALA B C 1
ATOM 1694 O O . ALA B 1 113 ? -2.436 25.984 13.922 1 98.06 113 ALA B O 1
ATOM 1695 N N . TRP B 1 114 ? -1.625 24.766 12.188 1 97.5 114 TRP B N 1
ATOM 1696 C CA . TRP B 1 114 ? -0.424 24.422 12.938 1 97.5 114 TRP B CA 1
ATOM 1697 C C . TRP B 1 114 ? 0.392 25.672 13.266 1 97.5 114 TRP B C 1
ATOM 1699 O O . TRP B 1 114 ? 0.856 25.828 14.391 1 97.5 114 TRP B O 1
ATOM 1709 N N . LYS B 1 115 ? 0.587 26.5 12.281 1 96.69 115 LYS B N 1
ATOM 1710 C CA . LYS B 1 115 ? 1.322 27.734 12.484 1 96.69 115 LYS B CA 1
ATOM 1711 C C . LYS B 1 115 ? 0.683 28.578 13.586 1 96.69 115 LYS B C 1
ATOM 1713 O O . LYS B 1 115 ? 1.383 29.141 14.438 1 96.69 115 LYS B O 1
ATOM 1718 N N . LYS B 1 116 ? -0.537 28.688 13.445 1 96.62 116 LYS B N 1
ATOM 1719 C CA . LYS B 1 116 ? -1.259 29.5 14.414 1 96.62 116 LYS B CA 1
ATOM 1720 C C . LYS B 1 116 ? -1.123 28.938 15.828 1 96.62 116 LYS B C 1
ATOM 1722 O O . LYS B 1 116 ? -0.917 29.688 16.781 1 96.62 116 LYS B O 1
ATOM 1727 N N . LYS B 1 117 ? -1.27 27.688 15.891 1 95.81 117 LYS B N 1
ATOM 1728 C CA . LYS B 1 117 ? -1.259 27.047 17.203 1 95.81 117 LYS B CA 1
ATOM 1729 C C . LYS B 1 117 ? 0.14 27.062 17.812 1 95.81 117 LYS B C 1
ATOM 1731 O O . LYS B 1 117 ? 0.297 27.297 19.016 1 95.81 117 LYS B O 1
ATOM 1736 N N . TYR B 1 118 ? 1.092 26.812 17.062 1 94.81 118 TYR B N 1
ATOM 1737 C CA . TYR B 1 118 ? 2.416 26.562 17.625 1 94.81 118 TYR B CA 1
ATOM 1738 C C . TYR B 1 118 ? 3.373 27.703 17.297 1 94.81 118 TYR B C 1
ATOM 1740 O O . TYR B 1 118 ? 4.516 27.719 17.766 1 94.81 118 TYR B O 1
ATOM 1748 N N . GLY B 1 119 ? 2.936 28.719 16.641 1 86.81 119 GLY B N 1
ATOM 1749 C CA . GLY B 1 119 ? 3.711 29.922 16.391 1 86.81 119 GLY B CA 1
ATOM 1750 C C . GLY B 1 119 ? 4.914 29.688 15.5 1 86.81 119 GLY B C 1
ATOM 1751 O O . GLY B 1 119 ? 5.996 30.219 15.75 1 86.81 119 GLY B O 1
ATOM 1752 N N . VAL B 1 120 ? 4.809 28.891 14.5 1 77.94 120 VAL B N 1
ATOM 1753 C CA . VAL B 1 120 ? 5.891 28.641 13.555 1 77.94 120 VAL B CA 1
ATOM 1754 C C . VAL B 1 120 ? 5.52 29.203 12.18 1 77.94 120 VAL B C 1
ATOM 1756 O O . VAL B 1 120 ? 4.34 29.344 11.859 1 77.94 120 VAL B O 1
#

Sequence (240 aa):
MEQITVVIGDRLGKGQKVAAGAEKAGARAVVVPGVAADMKLGDMMKAENATFGISFCGSGGAGAITAQNKHGYKAKYGMRSVDEGVTAINEGYNVLGFGFMDKEELGERLVEAWKKKYGVMEQITVVIGDRLGKGQKVAAGAEKAGARAVVVPGVAADMKLGDMMKAENATFGISFCGSGGAGAITAQNKHGYKAKYGMRSVDEGVTAINEGYNVLGFGFMDKEELGERLVEAWKKKYGV

Foldseek 3Di:
DPAAEEEAEDDPNPGVVVQVVQVVVPHHYHYDDPCDPLLCQLVVCVVVVHQATEEEDQQQPRSQVNNCVPPVFAEDGRDADLVVLLVCVLVPGRYGGYYDDDDPVSVVSNVVSNCVNVVD/DPAAEEEAEDDPNPGVVVQVVQVVVPHHYHYDDPCDPLLCQLVVCVVVVHQATEEEDQQQPSSQVNNCVPPVFAEDGRDADLVVLLVCVLVPGRYGGYYDDDDPVSVVSNVVSNCVNVVD

Solvent-accessible surface area (backbone atoms only — not comparable to full-atom values): 11338 Å² total; per-residue (Å²): 118,80,77,48,28,36,31,27,10,13,39,89,70,31,30,55,40,20,33,51,16,20,36,74,59,65,32,48,59,45,75,36,68,28,45,34,11,18,65,41,35,37,60,49,28,61,76,65,66,36,64,33,37,38,19,38,31,88,69,1,33,64,17,17,51,44,18,23,74,75,69,65,48,45,57,43,56,57,32,86,50,59,66,57,50,36,49,38,44,72,72,66,35,39,23,40,8,21,26,89,69,59,38,34,64,44,22,24,47,41,49,49,42,46,24,68,70,69,71,87,119,80,74,46,29,36,30,28,10,13,41,90,70,31,31,55,40,20,33,50,17,20,36,72,62,65,31,47,61,47,75,36,70,26,43,38,11,19,64,41,36,36,60,51,28,63,76,63,67,35,65,32,37,38,20,38,32,86,70,1,31,63,18,15,52,43,19,23,74,74,69,64,47,46,56,45,54,58,33,86,50,59,65,56,50,36,50,39,45,72,74,65,35,39,22,39,8,22,26,88,69,60,39,33,65,43,22,25,49,42,49,49,43,46,24,67,70,69,72,87

Nearest PDB structures (foldseek):
  1o1x-assembly1_A  TM=4.824E-01  e=6.657E-05  Thermotoga maritima
  5ifz-assembly1_B  TM=4.683E-01  e=1.135E-03  Brucella melitensis bv. 1 str. 16M
  6fxw-assembly1_A  TM=4.520E-01  e=5.364E-03  Leishmania infantum
  3s5p-assembly1_A  TM=4.952E-01  e=2.535E-02  Giardia lamblia ATCC 50803
  6th8-assembly1_A  TM=3.202E-01  e=2.200E-01  Thermus thermophilus

Radius of gyration: 20.47 Å; Cα contacts (8 Å, |Δi|>4): 658; chains: 2; bounding box: 28×60×40 Å

Secondary structure (DSSP, 8-state):
-PPPEEEEE-BTTBTHHHHHHHHHTT-EEEEE----HHHHHHHHHHHHT-SEEEEE-SSS-HHHHHHHHHH---EEEEE-SHHHHHHHHHTT--EEEESS---HHHHHHHHHHHHHHHT-/-PPPEEEEE-BTTBTHHHHHHHHHTT-EEEEE----HHHHHHHHHHHHT-SEEEEE-SSS-HHHHHHHHHH---EEEEE-SHHHHHHHHHTT--EEEESS---HHHHHHHHHHHHHHHT-